Protein 4TQG (pdb70)

Structure (mmCIF, N/CA/C/O backbone):
data_4TQG
#
_entry.id   4TQG
#
_cell.length_a   153.509
_cell.length_b   153.509
_cell.length_c   60.680
_cell.angle_alpha   90.000
_cell.angle_beta   90.000
_cell.angle_gamma   120.000
#
_symmetry.space_group_name_H-M   'P 63 2 2'
#
loop_
_entity.id
_entity.type
_entity.pdbx_description
1 polymer 'Putative dTDP-d-glucose 4 6-dehydratase'
2 non-polymer 'NADPH DIHYDRO-NICOTINAMIDE-ADENINE-DINUCLEOTIDE PHOSPHATE'
3 water water
#
loop_
_atom_site.group_PDB
_atom_site.id
_atom_site.type_symbol
_atom_site.label_atom_id
_atom_site.label_alt_id
_atom_site.label_comp_id
_atom_site.label_asym_id
_atom_site.label_entity_id
_atom_site.label_seq_id
_atom_site.pdbx_PDB_ins_code
_atom_site.Cartn_x
_atom_site.Cartn_y
_atom_site.Cartn_z
_atom_site.occupancy
_atom_site.B_iso_or_equiv
_atom_site.auth_seq_id
_atom_site.auth_comp_id
_atom_site.auth_asym_id
_atom_site.auth_atom_id
_atom_site.pdbx_PDB_model_num
ATOM 1 N N . SER A 1 1 ? 64.359 13.096 -11.969 1.00 26.85 1 SER A N 1
ATOM 2 C CA . SER A 1 1 ? 64.040 12.685 -13.336 1.00 30.94 1 SER A CA 1
ATOM 3 C C . SER A 1 1 ? 63.590 13.895 -14.159 1.00 35.28 1 SER A C 1
ATOM 4 O O . SER A 1 1 ? 63.631 13.869 -15.388 1.00 36.40 1 SER A O 1
ATOM 7 N N . GLN A 1 2 ? 63.179 14.962 -13.477 1.00 32.81 2 GLN A N 1
ATOM 8 C CA . GLN A 1 2 ? 62.968 16.246 -14.149 1.00 33.40 2 GLN A CA 1
ATOM 9 C C . GLN A 1 2 ? 63.941 17.286 -13.601 1.00 27.16 2 GLN A C 1
ATOM 10 O O . GLN A 1 2 ? 63.922 18.453 -13.996 1.00 29.35 2 GLN A O 1
ATOM 16 N N . ILE A 1 3 ? 64.788 16.841 -12.682 1.00 27.03 3 ILE A N 1
ATOM 17 C CA . ILE A 1 3 ? 65.918 17.637 -12.228 1.00 23.99 3 ILE A CA 1
ATOM 18 C C . ILE A 1 3 ? 67.197 16.992 -12.753 1.00 17.97 3 ILE A C 1
ATOM 19 O O . ILE A 1 3 ? 67.660 15.980 -12.210 1.00 15.87 3 ILE A O 1
ATOM 24 N N . ASN A 1 4 ? 67.753 17.571 -13.816 1.00 18.98 4 ASN A N 1
ATOM 25 C CA . ASN A 1 4 ? 68.956 17.038 -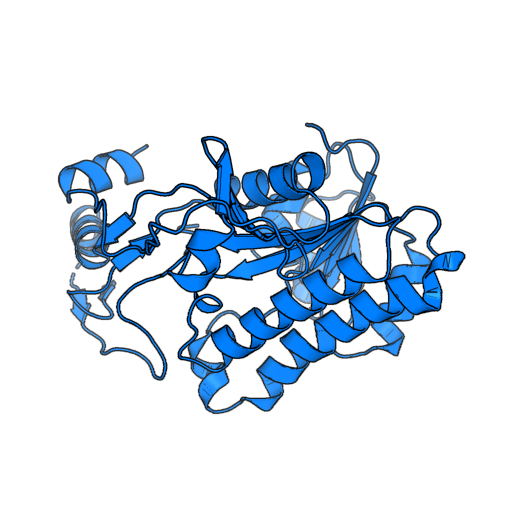14.448 1.00 19.98 4 ASN A CA 1
ATOM 26 C C . ASN A 1 4 ? 69.908 18.153 -14.822 1.00 18.84 4 ASN A C 1
ATOM 27 O O . ASN A 1 4 ? 69.467 19.231 -15.219 1.00 16.93 4 ASN A O 1
ATOM 32 N N . ASP A 1 5 ? 71.210 17.886 -14.706 1.00 20.30 5 ASP A N 1
ATOM 33 C CA . ASP A 1 5 ? 72.242 18.837 -15.121 1.00 18.43 5 ASP A CA 1
ATOM 34 C C . ASP A 1 5 ? 72.123 20.158 -14.357 1.00 19.79 5 ASP A C 1
ATOM 35 O O . ASP A 1 5 ? 72.341 21.237 -14.917 1.00 19.57 5 ASP A O 1
ATOM 40 N N . LYS A 1 6 ? 71.776 20.057 -13.073 1.00 17.98 6 LYS A N 1
ATOM 41 C CA . LYS A 1 6 ? 71.615 21.225 -12.212 1.00 16.36 6 LYS A CA 1
ATOM 42 C C . LYS A 1 6 ? 72.672 21.227 -11.128 1.00 16.19 6 LYS A C 1
ATOM 43 O O . LYS A 1 6 ? 73.208 20.173 -10.772 1.00 17.58 6 LYS A O 1
ATOM 49 N N . THR A 1 7 ? 72.984 22.416 -10.613 1.00 13.99 7 THR A N 1
ATOM 50 C CA . THR A 1 7 ? 73.726 22.525 -9.358 1.00 16.30 7 THR A CA 1
ATOM 51 C C . THR A 1 7 ? 72.733 22.812 -8.224 1.00 12.11 7 THR A C 1
ATOM 52 O O . THR A 1 7 ? 72.068 23.852 -8.201 1.00 10.49 7 THR A O 1
ATOM 56 N N . ILE A 1 8 ? 72.638 21.877 -7.294 1.00 12.43 8 ILE A N 1
ATOM 57 C CA . ILE A 1 8 ? 71.660 21.941 -6.225 1.00 12.06 8 ILE A CA 1
ATOM 58 C C . ILE A 1 8 ? 72.396 22.230 -4.924 1.00 11.56 8 ILE A C 1
ATOM 59 O O . ILE A 1 8 ? 73.293 21.481 -4.557 1.00 11.85 8 ILE A O 1
ATOM 64 N N . MET A 1 9 ? 72.024 23.307 -4.232 1.00 9.05 9 MET A N 1
ATOM 65 C CA . MET A 1 9 ? 72.662 23.638 -2.947 1.00 12.60 9 MET A CA 1
ATOM 66 C C . MET A 1 9 ? 71.700 23.389 -1.792 1.00 9.15 9 MET A C 1
ATOM 67 O O . MET A 1 9 ? 70.601 23.949 -1.770 1.00 9.52 9 MET A O 1
ATOM 72 N N . ILE A 1 10 ? 72.120 22.570 -0.830 1.00 8.54 10 ILE A N 1
ATOM 73 C CA . ILE A 1 10 ? 71.258 22.188 0.285 1.00 9.17 10 ILE A CA 1
ATOM 74 C C . ILE A 1 10 ? 71.808 22.664 1.618 1.00 10.26 10 ILE A C 1
ATOM 75 O O . ILE A 1 10 ? 72.903 22.249 2.019 1.00 9.38 10 ILE A O 1
ATOM 80 N N . PHE A 1 11 ? 71.059 23.532 2.303 1.00 8.95 11 PHE A N 1
ATOM 81 C CA . PHE A 1 11 ? 71.429 23.947 3.659 1.00 8.90 11 PHE A CA 1
ATOM 82 C C . PHE A 1 11 ? 70.909 22.924 4.650 1.00 10.32 11 PHE A C 1
ATOM 83 O O . PHE A 1 11 ? 69.703 22.706 4.743 1.00 11.01 11 PHE A O 1
ATOM 91 N N . GLY A 1 12 ? 71.821 22.299 5.386 1.00 11.51 12 GLY A N 1
ATOM 92 C CA . GLY A 1 12 ? 71.452 21.204 6.271 1.00 12.73 12 GLY A CA 1
ATOM 93 C C . GLY A 1 12 ? 71.264 19.899 5.516 1.00 16.41 12 GLY A C 1
ATOM 94 O O . GLY A 1 12 ? 70.268 19.204 5.719 1.00 16.19 12 GLY A O 1
ATOM 95 N N . GLY A 1 13 ? 72.209 19.561 4.636 1.00 13.31 13 GLY A N 1
ATOM 96 C CA . GLY A 1 13 ? 72.060 18.373 3.812 1.00 12.60 13 GLY A CA 1
ATOM 97 C C . GLY A 1 13 ? 72.925 17.200 4.253 1.00 18.31 13 GLY A C 1
ATOM 98 O O . GLY A 1 13 ? 73.236 16.311 3.457 1.00 16.55 13 GLY A O 1
ATOM 99 N N . SER A 1 14 ? 73.301 17.176 5.526 1.00 16.12 14 SER A N 1
ATOM 100 C CA . SER A 1 14 ? 74.134 16.096 6.031 1.00 16.90 14 SER A CA 1
ATOM 101 C C . SER A 1 14 ? 73.330 15.116 6.878 1.00 17.05 14 SER A C 1
ATOM 102 O O . SER A 1 14 ? 73.879 14.162 7.426 1.00 16.23 14 SER A O 1
ATOM 105 N N . GLY A 1 15 ? 72.028 15.355 6.995 1.00 19.22 15 GLY A N 1
ATOM 106 C CA . GLY A 1 15 ? 71.171 14.450 7.743 1.00 20.46 15 GLY A CA 1
ATOM 107 C C . GLY A 1 15 ? 70.486 13.431 6.845 1.00 21.15 15 GLY A C 1
ATOM 108 O O . GLY A 1 15 ? 70.957 13.148 5.735 1.00 17.22 15 GLY A O 1
ATOM 109 N N . SER A 1 16 ? 69.368 12.891 7.328 1.00 21.65 16 SER A N 1
ATOM 110 C CA . SER A 1 16 ? 68.609 11.858 6.617 1.00 23.71 16 SER A CA 1
ATOM 111 C C . SER A 1 16 ? 68.082 12.345 5.290 1.00 19.57 16 SER A C 1
ATOM 112 O O . SER A 1 16 ? 68.242 11.687 4.264 1.00 19.89 16 SER A O 1
ATOM 115 N N . LEU A 1 17 ? 67.429 13.501 5.317 1.00 19.75 17 LEU A N 1
ATOM 116 C CA . LEU A 1 17 ? 66.835 14.046 4.113 1.00 16.43 17 LEU A CA 1
ATOM 117 C C . LEU A 1 17 ? 67.935 14.397 3.131 1.00 19.32 17 LEU A C 1
ATOM 118 O O . LEU A 1 17 ? 67.855 14.035 1.955 1.00 18.63 17 LEU A O 1
ATOM 123 N N . GLY A 1 18 ? 68.972 15.074 3.624 1.00 18.17 18 GLY A N 1
ATOM 124 C CA . GLY A 1 18 ? 70.100 15.458 2.795 1.00 15.57 18 GLY A CA 1
ATOM 125 C C . GLY A 1 18 ? 70.743 14.273 2.096 1.00 18.91 18 GLY A C 1
ATOM 126 O O . GLY A 1 18 ? 71.002 14.323 0.896 1.00 19.49 18 GLY A O 1
ATOM 127 N N . ASN A 1 19 ? 71.001 13.203 2.837 1.00 19.31 19 ASN A N 1
ATOM 128 C CA . ASN A 1 19 ? 71.634 12.032 2.244 1.00 22.17 19 ASN A CA 1
ATOM 129 C C . ASN A 1 19 ? 70.763 11.327 1.207 1.00 20.14 19 ASN A C 1
ATOM 130 O O . ASN A 1 19 ? 71.270 10.850 0.189 1.00 18.95 19 ASN A O 1
ATOM 135 N N . ARG A 1 20 ? 69.453 11.284 1.444 1.00 23.15 20 ARG A N 1
ATOM 136 C CA . ARG A 1 20 ? 68.537 10.721 0.452 1.00 21.29 20 ARG A CA 1
ATOM 137 C C . ARG A 1 20 ? 68.480 11.567 -0.819 1.00 21.10 20 ARG A C 1
ATOM 138 O O . ARG A 1 20 ? 68.412 11.030 -1.936 1.00 21.22 20 ARG A O 1
ATOM 146 N N . LEU A 1 21 ? 68.503 12.889 -0.657 1.00 19.17 21 LEU A N 1
ATOM 147 C CA . LEU A 1 21 ? 68.509 13.788 -1.812 1.00 17.88 21 LEU A CA 1
ATOM 148 C C . LEU A 1 21 ? 69.778 13.563 -2.618 1.00 16.09 21 LEU A C 1
ATOM 149 O O . LEU A 1 21 ? 69.758 13.588 -3.839 1.00 17.36 21 LEU A O 1
ATOM 154 N N . ILE A 1 22 ? 70.881 13.315 -1.922 1.00 17.05 22 ILE A N 1
ATOM 155 C CA . ILE A 1 22 ? 72.151 13.095 -2.591 1.00 18.85 22 ILE A CA 1
ATOM 156 C C . ILE A 1 22 ? 72.121 11.788 -3.364 1.00 20.20 22 ILE A C 1
ATOM 157 O O . ILE A 1 22 ? 72.493 11.762 -4.535 1.00 17.60 22 ILE A O 1
ATOM 162 N N . GLU A 1 23 ? 71.663 10.715 -2.718 1.00 19.03 23 GLU A N 1
ATOM 163 C CA . GLU A 1 23 ? 71.532 9.427 -3.397 1.00 22.51 23 GLU A CA 1
ATOM 164 C C . GLU A 1 23 ? 70.658 9.520 -4.644 1.00 20.51 23 GLU A C 1
ATOM 165 O O . GLU A 1 23 ? 70.927 8.863 -5.640 1.00 25.53 23 GLU A O 1
ATOM 171 N N . THR A 1 24 ? 69.622 10.351 -4.584 1.00 21.29 24 THR A N 1
ATOM 172 C CA . THR A 1 24 ? 68.637 10.462 -5.655 1.00 15.46 24 THR A CA 1
ATOM 173 C C . THR A 1 24 ? 69.130 11.276 -6.847 1.00 18.96 24 THR A C 1
ATOM 174 O O . THR A 1 24 ? 68.779 10.981 -7.991 1.00 17.84 24 THR A O 1
ATOM 178 N N . TYR A 1 25 ? 69.944 12.297 -6.594 1.00 19.65 25 TYR A N 1
ATOM 179 C CA . TYR A 1 25 ? 70.261 13.269 -7.645 1.00 18.13 25 TYR A CA 1
ATOM 180 C C . TYR A 1 25 ? 71.729 13.367 -8.086 1.00 17.08 25 TYR A C 1
ATOM 181 O O . TYR A 1 25 ? 72.025 14.011 -9.093 1.00 21.12 25 TYR A O 1
ATOM 190 N N . ILE A 1 26 ? 72.628 12.726 -7.345 1.00 17.48 26 ILE A N 1
ATOM 191 C CA . ILE A 1 26 ? 74.068 12.832 -7.568 1.00 18.57 26 ILE A CA 1
ATOM 192 C C . ILE A 1 26 ? 74.527 12.280 -8.919 1.00 25.21 26 ILE A C 1
ATOM 193 O O . ILE A 1 26 ? 75.534 12.735 -9.465 1.00 22.94 26 ILE A O 1
ATOM 198 N N . ASN A 1 27 ? 73.803 11.308 -9.464 1.00 24.46 27 ASN A N 1
ATOM 199 C CA . ASN A 1 27 ? 74.210 10.720 -10.743 1.00 27.70 27 ASN A CA 1
ATOM 200 C C . ASN A 1 27 ? 74.128 11.728 -11.878 1.00 26.48 27 ASN A C 1
ATOM 201 O O . ASN A 1 27 ? 74.877 11.639 -12.846 1.00 35.02 27 ASN A O 1
ATOM 206 N N . ASN A 1 28 ? 73.244 12.711 -11.736 1.00 26.71 28 ASN A N 1
ATOM 207 C CA . ASN A 1 28 ? 72.935 13.636 -12.828 1.00 24.04 28 ASN A CA 1
ATOM 208 C C . ASN A 1 28 ? 73.079 15.130 -12.485 1.00 18.97 28 ASN A C 1
ATOM 209 O O . ASN A 1 28 ? 72.784 16.007 -13.315 1.00 18.03 28 ASN A O 1
ATOM 214 N N . ASN A 1 29 ? 73.514 15.415 -11.263 1.00 18.21 29 ASN A N 1
ATOM 215 C CA . ASN A 1 29 ? 73.577 16.790 -10.774 1.00 20.29 29 ASN A CA 1
ATOM 216 C C . ASN A 1 29 ? 74.776 17.047 -9.877 1.00 16.77 29 ASN A C 1
ATOM 217 O O . ASN A 1 29 ? 75.339 16.112 -9.296 1.00 16.88 29 ASN A O 1
ATOM 222 N N . ILE A 1 30 ? 75.155 18.319 -9.766 1.00 16.35 30 ILE A N 1
ATOM 223 C CA . ILE A 1 30 ? 76.140 18.737 -8.775 1.00 19.29 30 ILE A CA 1
ATOM 224 C C . ILE A 1 30 ? 75.423 19.011 -7.452 1.00 14.89 30 ILE A C 1
ATOM 225 O O . ILE A 1 30 ? 74.432 19.736 -7.415 1.00 12.83 30 ILE A O 1
ATOM 230 N N . ILE A 1 31 ? 75.915 18.440 -6.363 1.00 16.82 31 ILE A N 1
ATOM 231 C CA . ILE A 1 31 ? 75.287 18.700 -5.070 1.00 14.83 31 ILE A CA 1
ATOM 232 C C . ILE A 1 31 ? 76.246 19.393 -4.102 1.00 13.34 31 ILE A C 1
ATOM 233 O O . ILE A 1 31 ? 77.355 18.918 -3.871 1.00 11.27 31 ILE A O 1
ATOM 238 N N . VAL A 1 32 ? 75.816 20.532 -3.557 1.00 10.13 32 VAL A N 1
ATOM 239 C CA . VAL A 1 32 ? 76.597 21.215 -2.533 1.00 12.38 32 VAL A CA 1
ATOM 240 C C . VAL A 1 32 ? 75.853 21.213 -1.197 1.00 11.74 32 VAL A C 1
ATOM 241 O O . VAL A 1 32 ? 74.734 21.732 -1.093 1.00 11.91 32 VAL A O 1
ATOM 245 N N . ASN A 1 33 ? 76.476 20.624 -0.183 1.00 9.06 33 ASN A N 1
ATOM 246 C CA . ASN A 1 33 ? 75.916 20.625 1.156 1.00 9.92 33 ASN A CA 1
ATOM 247 C C . ASN A 1 33 ? 76.562 21.717 2.013 1.00 9.34 33 ASN A C 1
ATOM 248 O O . ASN A 1 33 ? 77.779 21.885 1.994 1.00 10.36 33 ASN A O 1
ATOM 253 N N . TYR A 1 34 ? 75.741 22.456 2.751 1.00 9.43 34 TYR A N 1
ATOM 254 C CA . TYR A 1 34 ? 76.215 23.473 3.676 1.00 8.54 34 TYR A CA 1
ATOM 255 C C . TYR A 1 34 ? 75.696 23.104 5.067 1.00 8.07 34 TYR A C 1
ATOM 256 O O . TYR A 1 34 ? 74.489 23.098 5.304 1.00 8.74 34 TYR A O 1
ATOM 265 N N . SER A 1 35 ? 76.606 22.786 5.984 1.00 9.61 35 SER A N 1
ATOM 266 C CA . SER A 1 35 ? 76.218 22.425 7.349 1.00 12.82 35 SER A CA 1
ATOM 267 C C . SER A 1 35 ? 77.422 22.513 8.284 1.00 11.53 35 SER A C 1
ATOM 268 O O . SER A 1 35 ? 78.546 22.720 7.823 1.00 10.67 35 SER A O 1
ATOM 271 N N . ARG A 1 36 ? 77.191 22.365 9.587 1.00 9.66 36 ARG A N 1
ATOM 272 C CA . ARG A 1 36 ? 78.210 22.682 10.588 1.00 13.82 36 ARG A CA 1
ATOM 273 C C . ARG A 1 36 ? 79.187 21.552 10.919 1.00 14.86 36 ARG A C 1
ATOM 274 O O . ARG A 1 36 ? 80.346 21.799 11.243 1.00 13.58 36 ARG A O 1
ATOM 282 N N . ASP A 1 37 ? 78.722 20.313 10.873 1.00 16.23 37 ASP A N 1
ATOM 283 C CA . ASP A 1 37 ? 79.537 19.232 11.416 1.00 21.87 37 ASP A CA 1
ATOM 284 C C . ASP A 1 37 ? 80.337 18.550 10.325 1.00 15.96 37 ASP A C 1
ATOM 285 O O . ASP A 1 37 ? 79.778 17.829 9.495 1.00 17.96 37 ASP A O 1
ATOM 290 N N . GLU A 1 38 ? 81.646 18.782 10.330 1.00 16.29 38 GLU A N 1
ATOM 291 C CA . GLU A 1 38 ? 82.521 18.240 9.296 1.00 19.25 38 GLU A CA 1
ATOM 292 C C . GLU A 1 38 ? 82.810 16.737 9.437 1.00 20.04 38 GLU A C 1
ATOM 293 O O . GLU A 1 38 ? 83.346 16.123 8.508 1.00 21.75 38 GLU A O 1
ATOM 299 N N . SER A 1 39 ? 82.469 16.146 10.582 1.00 18.34 39 SER A N 1
ATOM 300 C CA . SER A 1 39 ? 82.576 14.688 10.740 1.00 22.68 39 SER A CA 1
ATOM 301 C C . SER A 1 39 ? 81.628 14.000 9.772 1.00 22.42 39 SER A C 1
ATOM 302 O O . SER A 1 39 ? 81.998 13.025 9.114 1.00 21.30 39 SER A O 1
ATOM 305 N N . LYS A 1 40 ? 80.403 14.514 9.685 1.00 19.44 40 LYS A N 1
ATOM 306 C CA . LYS A 1 40 ? 79.437 13.990 8.731 1.00 21.39 40 LYS A CA 1
ATOM 307 C C . LYS A 1 40 ? 79.854 14.279 7.290 1.00 21.26 40 LYS A C 1
ATOM 308 O O . LYS A 1 40 ? 79.603 13.466 6.404 1.00 24.69 40 LYS A O 1
ATOM 314 N N . HIS A 1 41 ? 80.495 15.422 7.046 1.00 19.00 41 HIS A N 1
ATOM 315 C CA . HIS A 1 41 ? 81.014 15.710 5.703 1.00 20.80 41 HIS A CA 1
ATOM 316 C C . HIS A 1 41 ? 82.005 14.628 5.288 1.00 19.78 41 HIS A C 1
ATOM 317 O O . HIS A 1 41 ? 81.945 14.113 4.182 1.00 21.99 41 HIS A O 1
ATOM 324 N N . TRP A 1 42 ? 82.921 14.302 6.195 1.00 24.39 42 TRP A N 1
ATOM 325 C CA . TRP A 1 42 ? 83.956 13.302 5.958 1.00 26.05 42 TRP A CA 1
ATOM 326 C C . TRP A 1 42 ? 83.344 11.943 5.594 1.00 26.60 42 TRP A C 1
ATOM 327 O O . TRP A 1 42 ? 83.637 11.376 4.537 1.00 24.61 42 TRP A O 1
ATOM 338 N N . SER A 1 43 ? 82.475 11.440 6.463 1.00 22.63 43 SER A N 1
ATOM 339 C CA . SER A 1 43 ? 81.796 10.170 6.221 1.00 26.92 43 SER A CA 1
ATOM 340 C C . SER A 1 43 ? 80.989 10.169 4.916 1.00 25.41 43 SER A C 1
ATOM 341 O O . SER A 1 43 ? 81.046 9.200 4.156 1.00 25.49 43 SER A O 1
ATOM 344 N N . MET A 1 44 ? 80.258 11.248 4.636 1.00 25.09 44 MET A N 1
ATOM 345 C CA . MET A 1 44 ? 79.508 11.334 3.375 1.00 23.46 44 MET A CA 1
ATOM 346 C C . MET A 1 44 ? 80.407 11.233 2.142 1.00 25.47 44 MET A C 1
ATOM 347 O O . MET A 1 44 ? 80.061 10.554 1.176 1.00 24.48 44 MET A O 1
ATOM 352 N N . GLU A 1 45 ? 81.545 11.926 2.168 1.00 26.70 45 GLU A N 1
ATOM 353 C CA . GLU A 1 45 ? 82.489 11.878 1.062 1.00 23.92 45 GLU A CA 1
ATOM 354 C C . GLU A 1 45 ? 83.000 10.452 0.861 1.00 27.50 45 GLU A C 1
ATOM 355 O O . GLU A 1 45 ? 83.113 9.982 -0.267 1.00 31.82 45 GLU A O 1
ATOM 361 N N . LEU A 1 46 ? 83.271 9.760 1.958 1.00 26.60 46 LEU A N 1
ATOM 362 C CA . LEU A 1 46 ? 83.676 8.358 1.894 1.00 32.78 46 LEU A CA 1
ATOM 363 C C . LEU A 1 46 ? 82.602 7.447 1.299 1.00 33.08 46 LEU A C 1
ATOM 364 O O . LEU A 1 46 ? 82.920 6.485 0.601 1.00 32.79 46 LEU A O 1
ATOM 369 N N . LYS A 1 47 ? 81.336 7.749 1.572 1.00 31.37 47 LYS A N 1
ATOM 370 C CA . LYS A 1 47 ? 80.233 6.950 1.043 1.00 30.75 47 LYS A CA 1
ATOM 371 C C . LYS A 1 47 ? 80.031 7.146 -0.459 1.00 32.34 47 LYS A C 1
ATOM 372 O O . LYS A 1 47 ? 80.092 6.186 -1.226 1.00 34.24 47 LYS A O 1
ATOM 378 N N . TYR A 1 48 ? 79.805 8.385 -0.882 1.00 32.31 48 TYR A N 1
ATOM 379 C CA . TYR A 1 48 ? 79.481 8.654 -2.281 1.00 29.91 48 TYR A CA 1
ATOM 380 C C . TYR A 1 48 ? 80.703 8.647 -3.199 1.00 34.25 48 TYR A C 1
ATOM 381 O O . TYR A 1 48 ? 80.579 8.336 -4.387 1.00 33.38 48 TYR A O 1
ATOM 390 N N . LYS A 1 49 ? 81.868 8.980 -2.643 1.00 30.11 49 LYS A N 1
ATOM 391 C CA . LYS A 1 49 ? 83.125 8.987 -3.390 1.00 34.27 49 LYS A CA 1
ATOM 392 C C . LYS A 1 49 ? 83.008 9.666 -4.748 1.00 34.77 49 LYS A C 1
ATOM 393 O O . LYS A 1 49 ? 83.429 9.114 -5.762 1.00 35.84 49 LYS A O 1
ATOM 399 N N . SER A 1 50 ? 82.438 10.863 -4.763 1.00 31.67 50 SER A N 1
ATOM 400 C CA . SER A 1 50 ? 82.170 11.559 -6.014 1.00 25.80 50 SER A CA 1
ATOM 401 C C . SER A 1 50 ? 82.604 13.017 -5.898 1.00 30.66 50 SER A C 1
ATOM 402 O O . SER A 1 50 ? 82.376 13.660 -4.867 1.00 27.47 50 SER A O 1
ATOM 405 N N . ASP A 1 51 ? 83.228 13.534 -6.951 1.00 26.77 51 ASP A N 1
ATOM 406 C CA . ASP A 1 51 ? 83.601 14.941 -7.007 1.00 28.17 51 ASP A CA 1
ATOM 407 C C . ASP A 1 51 ? 82.372 15.816 -7.211 1.00 25.72 51 ASP A C 1
ATOM 408 O O . ASP A 1 51 ? 82.442 17.043 -7.100 1.00 25.93 51 ASP A O 1
ATOM 413 N N . LYS A 1 52 ? 81.245 15.179 -7.505 1.00 23.40 52 LYS A N 1
ATOM 414 C CA . LYS A 1 52 ? 79.988 15.892 -7.706 1.00 22.43 52 LYS A CA 1
ATOM 415 C C . LYS A 1 52 ? 79.328 16.278 -6.375 1.00 19.56 52 LYS A C 1
ATOM 416 O O . LYS A 1 52 ? 78.337 17.012 -6.355 1.00 16.36 52 LYS A O 1
ATOM 422 N N . LEU A 1 53 ? 79.885 15.791 -5.267 1.00 18.11 53 LEU A N 1
ATOM 423 C CA . LEU A 1 53 ? 79.425 16.202 -3.941 1.00 19.54 53 LEU A CA 1
ATOM 424 C C . LEU A 1 53 ? 80.454 17.102 -3.266 1.00 17.75 53 LEU A C 1
ATOM 425 O O . LEU A 1 53 ? 81.604 16.698 -3.074 1.00 17.41 53 LEU A O 1
ATOM 430 N N . LYS A 1 54 ? 80.041 18.318 -2.914 1.00 14.38 54 LYS A N 1
ATOM 431 C CA . LYS A 1 54 ? 80.922 19.262 -2.232 1.00 15.20 54 LYS A CA 1
ATOM 432 C C . LYS A 1 54 ? 80.319 19.662 -0.887 1.00 16.29 54 LYS A C 1
ATOM 433 O O . LYS A 1 54 ? 79.117 19.929 -0.790 1.00 17.03 54 LYS A O 1
ATOM 439 N N . ASN A 1 55 ? 81.141 19.694 0.157 1.00 15.64 55 ASN A N 1
ATOM 440 C CA . ASN A 1 55 ? 80.649 20.140 1.446 1.00 14.54 55 ASN A CA 1
ATOM 441 C C . ASN A 1 55 ? 81.268 21.484 1.800 1.00 16.39 55 ASN A C 1
ATOM 442 O O . ASN A 1 55 ? 82.460 21.720 1.553 1.00 12.71 55 ASN A O 1
ATOM 447 N N . ILE A 1 56 ? 80.445 22.377 2.338 1.00 10.23 56 ILE A N 1
ATOM 448 C CA . ILE A 1 56 ? 80.952 23.608 2.917 1.00 13.08 56 ILE A CA 1
ATOM 449 C C . ILE A 1 56 ? 80.664 23.598 4.420 1.00 12.61 56 ILE A C 1
ATOM 450 O O . ILE A 1 56 ? 79.541 23.294 4.832 1.00 9.64 56 ILE A O 1
ATOM 455 N N . ILE A 1 57 ? 81.672 23.893 5.238 1.00 10.28 57 ILE A N 1
ATOM 456 C CA . ILE A 1 57 ? 81.438 24.025 6.668 1.00 11.09 57 ILE A CA 1
ATOM 457 C C . ILE A 1 57 ? 80.902 25.424 6.934 1.00 11.51 57 ILE A C 1
ATOM 458 O O . ILE A 1 57 ? 81.500 26.423 6.523 1.00 10.71 57 ILE A O 1
ATOM 463 N N . GLY A 1 58 ? 79.765 25.500 7.610 1.00 8.21 58 GLY A N 1
ATOM 464 C CA . GLY A 1 58 ? 79.195 26.789 7.941 1.00 9.86 58 GLY A CA 1
ATOM 465 C C . GLY A 1 58 ? 77.903 26.668 8.721 1.00 11.07 58 GLY A C 1
ATOM 466 O O . GLY A 1 58 ? 77.215 25.636 8.674 1.00 8.38 58 GLY A O 1
ATOM 467 N N . ASP A 1 59 ? 77.570 27.734 9.436 1.00 8.40 59 ASP A N 1
ATOM 468 C CA . ASP A 1 59 ? 76.325 27.785 10.173 1.00 8.93 59 ASP A CA 1
ATOM 469 C C . ASP A 1 59 ? 75.353 28.649 9.378 1.00 7.81 59 ASP A C 1
ATOM 470 O O . ASP A 1 59 ? 75.721 29.718 8.879 1.00 5.82 59 ASP A O 1
ATOM 475 N N . ILE A 1 60 ? 74.115 28.200 9.253 1.00 6.83 60 ILE A N 1
ATOM 476 C CA . ILE A 1 60 ? 73.117 28.993 8.548 1.00 7.21 60 ILE A CA 1
ATOM 477 C C . ILE A 1 60 ? 72.829 30.323 9.265 1.00 8.20 60 ILE A C 1
ATOM 478 O O . ILE A 1 60 ? 72.348 31.280 8.637 1.00 4.99 60 ILE A O 1
ATOM 483 N N . ARG A 1 61 ? 73.136 30.396 10.571 1.00 6.43 61 ARG A N 1
ATOM 484 C CA . ARG A 1 61 ? 73.005 31.659 11.312 1.00 5.66 61 ARG A CA 1
ATOM 485 C C . ARG A 1 61 ? 73.959 32.759 10.822 1.00 5.29 61 ARG A C 1
ATOM 486 O O . ARG A 1 61 ? 73.718 33.937 11.044 1.00 5.93 61 ARG A O 1
ATOM 494 N N . ASP A 1 62 ? 75.030 32.362 10.144 1.00 5.61 62 ASP A N 1
ATOM 495 C CA . ASP A 1 62 ? 76.162 33.248 9.859 1.00 7.69 62 ASP A CA 1
ATOM 496 C C . ASP A 1 62 ? 75.941 33.886 8.480 1.00 8.22 62 ASP A C 1
ATOM 497 O O . ASP A 1 62 ? 76.284 33.285 7.451 1.00 6.60 62 ASP A O 1
ATOM 502 N N . PHE A 1 63 ? 75.363 35.084 8.458 1.00 5.31 63 PHE A N 1
ATOM 503 C CA . PHE A 1 63 ? 75.044 35.742 7.194 1.00 6.66 63 PHE A CA 1
ATOM 504 C C . PHE A 1 63 ? 76.217 35.859 6.236 1.00 8.85 63 PHE A C 1
ATOM 505 O O . PHE A 1 63 ? 76.082 35.555 5.045 1.00 8.51 63 PHE A O 1
ATOM 513 N N . GLU A 1 64 ? 77.358 36.304 6.750 1.00 7.71 64 GLU A N 1
ATOM 514 C CA . GLU A 1 64 ? 78.566 36.425 5.933 1.00 9.48 64 GLU A CA 1
ATOM 515 C C . GLU A 1 64 ? 78.953 35.110 5.270 1.00 9.38 64 GLU A C 1
ATOM 516 O O . GLU A 1 64 ? 79.179 35.062 4.057 1.00 8.11 64 GLU A O 1
ATOM 522 N N . LYS A 1 65 ? 79.031 34.039 6.054 1.00 6.80 65 LYS A N 1
ATOM 523 C CA . LYS A 1 65 ? 79.409 32.744 5.487 1.00 7.61 65 LYS A CA 1
ATOM 524 C C . LYS A 1 65 ? 78.347 32.219 4.494 1.00 7.26 65 LYS A C 1
ATOM 525 O O . LYS A 1 65 ? 78.694 31.663 3.441 1.00 8.95 65 LYS A O 1
ATOM 531 N N . VAL A 1 66 ? 77.067 32.418 4.804 1.00 6.58 66 VAL A N 1
ATOM 532 C CA . VAL A 1 66 ? 75.982 32.021 3.892 1.00 6.86 66 VAL A CA 1
ATOM 533 C C . VAL A 1 66 ? 76.074 32.757 2.541 1.00 8.61 66 VAL A C 1
ATOM 534 O O . VAL A 1 66 ? 75.932 32.166 1.461 1.00 5.07 66 VAL A O 1
ATOM 538 N N . GLN A 1 67 ? 76.298 34.059 2.613 1.00 7.84 67 GLN A N 1
ATOM 539 C CA . GLN A 1 67 ? 76.345 34.887 1.415 1.00 9.00 67 GLN A CA 1
ATOM 540 C C . GLN A 1 67 ? 77.534 34.549 0.532 1.00 8.23 67 GLN A C 1
ATOM 541 O O . GLN A 1 67 ? 77.402 34.436 -0.691 1.00 8.45 67 GLN A O 1
ATOM 547 N N . GLN A 1 68 ? 78.699 34.397 1.159 1.00 7.91 68 GLN A N 1
ATOM 548 C CA . GLN A 1 68 ? 79.920 34.041 0.456 1.00 7.01 68 GLN A CA 1
ATOM 549 C C . GLN A 1 68 ? 79.785 32.689 -0.234 1.00 8.08 68 GLN A C 1
ATOM 550 O O . GLN A 1 68 ? 80.261 32.512 -1.362 1.00 7.88 68 GLN A O 1
ATOM 556 N N . SER A 1 69 ? 79.145 31.735 0.446 1.00 5.75 69 SER A N 1
ATOM 557 C CA . SER A 1 69 ? 78.997 30.381 -0.075 1.00 6.24 69 SER A CA 1
ATOM 558 C C . SER A 1 69 ? 78.025 30.337 -1.255 1.00 8.37 69 SER A C 1
ATOM 559 O O . SER A 1 69 ? 78.318 29.726 -2.284 1.00 8.64 69 SER A O 1
ATOM 562 N N . ILE A 1 70 ? 76.869 30.977 -1.115 1.00 5.89 70 ILE A N 1
ATOM 563 C CA . ILE A 1 70 ? 75.917 31.011 -2.213 1.00 7.63 70 ILE A CA 1
ATOM 564 C C . ILE A 1 70 ? 76.534 31.677 -3.449 1.00 11.55 70 ILE A C 1
ATOM 565 O O . ILE A 1 70 ? 76.391 31.158 -4.555 1.00 9.27 70 ILE A O 1
ATOM 570 N N . MET A 1 71 ? 77.215 32.815 -3.266 1.00 9.39 71 MET A N 1
ATOM 571 C CA . MET A 1 71 ? 77.851 33.502 -4.395 1.00 10.73 71 MET A CA 1
ATOM 572 C C . MET A 1 71 ? 78.980 32.691 -5.032 1.00 10.71 71 MET A C 1
ATOM 573 O O . MET A 1 71 ? 79.187 32.788 -6.233 1.00 11.94 71 MET A O 1
ATOM 578 N N . ARG A 1 72 ? 79.698 31.886 -4.247 1.00 12.28 72 ARG A N 1
ATOM 579 C CA . ARG A 1 72 ? 80.724 31.009 -4.820 1.00 10.01 72 ARG A CA 1
ATOM 580 C C . ARG A 1 72 ? 80.102 29.924 -5.691 1.00 14.07 72 ARG A C 1
ATOM 581 O O . ARG A 1 72 ? 80.593 29.632 -6.778 1.00 11.79 72 ARG A O 1
ATOM 589 N N . ILE A 1 73 ? 79.009 29.333 -5.212 1.00 13.03 73 ILE A N 1
ATOM 590 C CA . ILE A 1 73 ? 78.393 28.197 -5.893 1.00 9.79 73 ILE A CA 1
ATOM 591 C C . ILE A 1 73 ? 77.531 28.619 -7.085 1.00 11.94 73 ILE A C 1
ATOM 592 O O . ILE A 1 73 ? 77.533 27.949 -8.116 1.00 16.77 73 ILE A O 1
ATOM 597 N N . ASN A 1 74 ? 76.788 29.716 -6.942 1.00 11.23 74 ASN A N 1
ATOM 598 C CA . ASN A 1 74 ? 75.847 30.159 -7.975 1.00 10.13 74 ASN A CA 1
ATOM 599 C C . ASN A 1 74 ? 74.945 29.010 -8.428 1.00 12.87 74 ASN A C 1
ATOM 600 O O . ASN A 1 74 ? 74.959 28.638 -9.592 1.00 12.79 74 ASN A O 1
ATOM 605 N N . PRO A 1 75 ? 74.157 28.440 -7.500 1.00 11.14 75 PRO A N 1
ATOM 606 C CA . PRO A 1 75 ? 73.368 27.242 -7.794 1.00 9.03 75 PRO A CA 1
ATOM 607 C C . PRO A 1 75 ? 72.127 27.533 -8.630 1.00 10.99 75 PRO A C 1
ATOM 608 O O . PRO A 1 75 ? 71.677 28.689 -8.676 1.00 9.26 75 PRO A O 1
ATOM 612 N N . ASP A 1 76 ? 71.581 26.497 -9.273 1.00 10.87 76 ASP A N 1
ATOM 613 C CA . ASP A 1 76 ? 70.312 26.616 -9.982 1.00 12.32 76 ASP A CA 1
ATOM 614 C C . ASP A 1 76 ? 69.180 26.479 -8.980 1.00 10.15 76 ASP A C 1
ATOM 615 O O . ASP A 1 76 ? 68.131 27.097 -9.128 1.00 12.42 76 ASP A O 1
ATOM 620 N N . ILE A 1 77 ? 69.408 25.657 -7.958 1.00 10.97 77 ILE A N 1
ATOM 621 C CA . ILE A 1 77 ? 68.377 25.315 -6.984 1.00 10.62 77 ILE A CA 1
ATOM 622 C C . ILE A 1 77 ? 68.940 25.372 -5.561 1.00 10.36 77 ILE A C 1
ATOM 623 O O . ILE A 1 77 ? 70.038 24.874 -5.298 1.00 8.55 77 ILE A O 1
ATOM 628 N N . ILE A 1 78 ? 68.186 25.993 -4.654 1.00 9.71 78 ILE A N 1
ATOM 629 C CA . ILE A 1 78 ? 68.535 26.016 -3.237 1.00 8.95 78 ILE A CA 1
ATOM 630 C C . ILE A 1 78 ? 67.437 25.324 -2.450 1.00 10.76 78 ILE A C 1
ATOM 631 O O . ILE A 1 78 ? 66.248 25.618 -2.632 1.00 10.32 78 ILE A O 1
ATOM 636 N N . ILE A 1 79 ? 67.831 24.394 -1.585 1.00 9.12 79 ILE A N 1
ATOM 637 C CA . ILE A 1 79 ? 66.879 23.737 -0.703 1.00 9.98 79 ILE A CA 1
ATOM 638 C C . ILE A 1 79 ? 67.263 24.041 0.737 1.00 9.56 79 ILE A C 1
ATOM 639 O O . ILE A 1 79 ? 68.406 23.804 1.130 1.00 11.30 79 ILE A O 1
ATOM 644 N N . ILE A 1 80 ? 66.326 24.556 1.532 1.00 10.30 80 ILE A N 1
ATOM 645 C CA . ILE A 1 80 ? 66.630 24.853 2.933 1.00 8.00 80 ILE A CA 1
ATOM 646 C C . ILE A 1 80 ? 65.984 23.814 3.841 1.00 11.33 80 ILE A C 1
ATOM 647 O O . ILE A 1 80 ? 64.751 23.710 3.887 1.00 8.09 80 ILE A O 1
ATOM 652 N N . ALA A 1 81 ? 66.809 23.073 4.585 1.00 10.28 81 ALA A N 1
ATOM 653 C CA . ALA A 1 81 ? 66.302 22.027 5.466 1.00 15.48 81 ALA A CA 1
ATOM 654 C C . ALA A 1 81 ? 67.018 21.947 6.812 1.00 16.85 81 ALA A C 1
ATOM 655 O O . ALA A 1 81 ? 66.972 20.914 7.468 1.00 26.87 81 ALA A O 1
ATOM 657 N N . ALA A 1 82 ? 67.672 23.029 7.221 1.00 15.95 82 ALA A N 1
ATOM 658 C CA . ALA A 1 82 ? 68.405 23.057 8.491 1.00 19.16 82 ALA A CA 1
ATOM 659 C C . ALA A 1 82 ? 67.499 23.321 9.696 1.00 20.89 82 ALA A C 1
ATOM 660 O O . ALA A 1 82 ? 66.750 24.308 9.718 1.00 18.06 82 ALA A O 1
ATOM 662 N N . ALA A 1 83 ? 67.592 22.441 10.695 1.00 21.32 83 ALA A N 1
ATOM 663 C CA . ALA A 1 83 ? 66.822 22.541 11.936 1.00 21.52 83 ALA A CA 1
ATOM 664 C C . ALA A 1 83 ? 67.302 21.484 12.923 1.00 24.33 83 ALA A C 1
ATOM 665 O O . ALA A 1 83 ? 68.045 20.583 12.551 1.00 26.03 83 ALA A O 1
ATOM 667 N N . LEU A 1 84 ? 66.885 21.573 14.181 1.00 28.82 84 LEU A N 1
ATOM 668 C CA . LEU A 1 84 ? 67.249 20.515 15.123 1.00 27.82 84 LEU A CA 1
ATOM 669 C C . LEU A 1 84 ? 66.306 19.306 15.030 1.00 23.84 84 LEU A C 1
ATOM 670 O O . LEU A 1 84 ? 65.241 19.389 14.409 1.00 25.77 84 LEU A O 1
ATOM 675 N N . LYS A 1 85 ? 66.715 18.194 15.635 1.00 23.96 85 LYS A N 1
ATOM 676 C CA . LYS A 1 85 ? 65.970 16.941 15.580 1.00 27.37 85 LYS A CA 1
ATOM 677 C C . LYS A 1 85 ? 64.929 16.849 16.691 1.00 30.12 85 LYS A C 1
ATOM 678 O O . LYS A 1 85 ? 63.751 16.602 16.420 1.00 31.31 85 LYS A O 1
ATOM 684 N N . HIS A 1 86 ? 65.364 17.030 17.940 1.00 21.91 86 HIS A N 1
ATOM 685 C CA . HIS A 1 86 ? 64.462 16.911 19.086 1.00 25.61 86 HIS A CA 1
ATOM 686 C C . HIS A 1 86 ? 63.705 18.212 19.345 1.00 24.22 86 HIS A C 1
ATOM 687 O O . HIS A 1 86 ? 64.108 19.045 20.157 1.00 21.59 86 HIS A O 1
ATOM 694 N N . ILE A 1 87 ? 62.590 18.343 18.643 1.00 20.96 87 ILE A N 1
ATOM 695 C CA . ILE A 1 87 ? 61.811 19.571 18.530 1.00 22.60 87 ILE A CA 1
ATOM 696 C C . ILE A 1 87 ? 61.396 20.174 19.873 1.00 21.17 87 ILE A C 1
ATOM 697 O O . ILE A 1 87 ? 61.258 21.396 20.005 1.00 19.45 87 ILE A O 1
ATOM 702 N N . ASP A 1 88 ? 61.232 19.320 20.874 1.00 19.38 88 ASP A N 1
ATOM 703 C CA . ASP A 1 88 ? 60.715 19.766 22.158 1.00 19.09 88 ASP A CA 1
ATOM 704 C C . ASP A 1 88 ? 61.729 20.566 22.965 1.00 20.67 88 ASP A C 1
ATOM 705 O O . ASP A 1 88 ? 61.345 21.420 23.773 1.00 18.62 88 ASP A O 1
ATOM 710 N N . ARG A 1 89 ? 63.020 20.325 22.742 1.00 18.90 89 ARG A N 1
ATOM 711 C CA . ARG A 1 89 ? 64.017 21.088 23.489 1.00 20.69 89 ARG A CA 1
ATOM 712 C C . ARG A 1 89 ? 64.151 22.545 22.995 1.00 17.43 89 ARG A C 1
ATOM 713 O O . ARG A 1 89 ? 64.817 23.343 23.638 1.00 15.81 89 ARG A O 1
ATOM 721 N N . CYS A 1 90 ? 63.494 22.901 21.887 1.00 13.15 90 CYS A N 1
ATOM 722 C CA . CYS A 1 90 ? 63.364 24.316 21.532 1.00 18.01 90 CYS A CA 1
ATOM 723 C C . CYS A 1 90 ? 62.670 25.116 22.626 1.00 15.02 90 CYS A C 1
ATOM 724 O O . CYS A 1 90 ? 62.902 26.317 22.764 1.00 10.12 90 CYS A O 1
ATOM 727 N N . GLU A 1 91 ? 61.814 24.452 23.396 1.00 12.76 91 GLU A N 1
ATOM 728 C CA . GLU A 1 91 ? 60.833 25.168 24.207 1.00 14.86 91 GLU A CA 1
ATOM 729 C C . GLU A 1 91 ? 61.464 26.017 25.320 1.00 12.89 91 GLU A C 1
ATOM 730 O O . GLU A 1 91 ? 60.927 27.063 25.683 1.00 14.18 91 GLU A O 1
ATOM 736 N N . TYR A 1 92 ? 62.618 25.588 25.825 1.00 10.61 92 TYR A N 1
ATOM 737 C CA . TYR A 1 92 ? 63.354 26.359 26.829 1.00 11.31 92 TYR A CA 1
ATOM 738 C C . TYR A 1 92 ? 64.774 26.677 26.366 1.00 11.32 92 TYR A C 1
ATOM 739 O O . TYR A 1 92 ? 65.672 26.889 27.183 1.00 10.78 92 TYR A O 1
ATOM 748 N N . GLU A 1 93 ? 64.949 26.704 25.042 1.00 8.61 93 GLU A N 1
ATOM 749 C CA . GLU A 1 93 ? 66.168 27.159 24.392 1.00 8.89 93 GLU A CA 1
ATOM 750 C C . GLU A 1 93 ? 65.705 27.898 23.147 1.00 10.93 93 GLU A C 1
ATOM 751 O O . GLU A 1 93 ? 66.220 27.679 22.046 1.00 8.22 93 GLU A O 1
ATOM 757 N N . ILE A 1 94 ? 64.732 28.786 23.330 1.00 8.72 94 ILE A N 1
ATOM 758 C CA . ILE A 1 94 ? 64.025 29.381 22.203 1.00 8.67 94 ILE A CA 1
ATOM 759 C C . ILE A 1 94 ? 64.917 30.164 21.231 1.00 8.57 94 ILE A C 1
ATOM 760 O O . ILE A 1 94 ? 64.758 30.040 20.026 1.00 7.66 94 ILE A O 1
ATOM 765 N N . ASN A 1 95 ? 65.857 30.953 21.744 1.00 8.74 95 ASN A N 1
ATOM 766 C CA . ASN A 1 95 ? 66.777 31.705 20.883 1.00 11.36 95 ASN A CA 1
ATOM 767 C C . ASN A 1 95 ? 67.448 30.823 19.821 1.00 9.45 95 ASN A C 1
ATOM 768 O O . ASN A 1 95 ? 67.732 31.260 18.711 1.00 10.44 95 ASN A O 1
ATOM 773 N N . GLU A 1 96 ? 67.686 29.573 20.190 1.00 9.72 96 GLU A N 1
ATOM 774 C CA . GLU A 1 96 ? 68.435 28.609 19.397 1.00 9.57 96 GLU A CA 1
ATOM 775 C C . GLU A 1 96 ? 67.633 28.239 18.152 1.00 12.36 96 GLU A C 1
ATOM 776 O O . GLU A 1 96 ? 68.194 28.115 17.050 1.00 9.37 96 GLU A O 1
ATOM 782 N N . CYS A 1 97 ? 66.313 28.087 18.312 1.00 11.67 97 CYS A N 1
ATOM 783 C CA . CYS A 1 97 ? 65.450 27.771 17.169 1.00 10.19 97 CYS A CA 1
ATOM 784 C C . CYS A 1 97 ? 65.042 29.002 16.365 1.00 9.99 97 CYS A C 1
ATOM 785 O O . CYS A 1 97 ? 64.863 28.923 15.144 1.00 10.51 97 CYS A O 1
ATOM 788 N N . LEU A 1 98 ? 64.896 30.141 17.032 1.00 8.54 98 LEU A N 1
ATOM 789 C CA . LEU A 1 98 ? 64.632 31.381 16.305 1.00 9.24 98 LEU A CA 1
ATOM 790 C C . LEU A 1 98 ? 65.798 31.676 15.365 1.00 8.35 98 LEU A C 1
ATOM 791 O O . LEU A 1 98 ? 65.592 32.006 14.197 1.00 8.16 98 LEU A O 1
ATOM 796 N N . ASP A 1 99 ? 67.021 31.546 15.867 1.00 6.56 99 ASP A N 1
ATOM 797 C CA . ASP A 1 99 ? 68.208 31.847 15.063 1.00 10.84 99 ASP A CA 1
ATOM 798 C C . ASP A 1 99 ? 68.465 30.875 13.903 1.00 7.53 99 ASP A C 1
ATOM 799 O O . ASP A 1 99 ? 68.669 31.298 12.764 1.00 7.42 99 ASP A O 1
ATOM 804 N N . THR A 1 100 ? 68.473 29.583 14.192 1.00 6.55 100 THR A N 1
ATOM 805 C CA . THR A 1 100 ? 68.657 28.596 13.142 1.00 7.18 100 THR A CA 1
ATOM 806 C C . THR A 1 100 ? 67.520 28.646 12.119 1.00 9.46 100 THR A C 1
ATOM 807 O O . THR A 1 100 ? 67.777 28.629 10.920 1.00 9.86 100 THR A O 1
ATOM 811 N N . ASN A 1 101 ? 66.269 28.727 12.573 1.00 8.25 101 ASN A N 1
ATOM 812 C CA . ASN A 1 101 ? 65.140 28.688 11.631 1.00 8.91 101 ASN A CA 1
ATOM 813 C C . ASN A 1 101 ? 64.806 30.033 10.982 1.00 8.15 101 ASN A C 1
ATOM 814 O O . ASN A 1 101 ? 64.843 30.173 9.755 1.00 7.47 101 ASN A O 1
ATOM 819 N N . ILE A 1 102 ? 64.440 31.018 11.794 1.00 7.10 102 ILE A N 1
ATOM 820 C CA . ILE A 1 102 ? 64.031 32.303 11.230 1.00 6.44 102 ILE A CA 1
ATOM 821 C C . ILE A 1 102 ? 65.227 33.070 10.666 1.00 8.26 102 ILE A C 1
ATOM 822 O O . ILE A 1 102 ? 65.232 33.462 9.500 1.00 7.43 102 ILE A O 1
ATOM 827 N N . LYS A 1 103 ? 66.247 33.287 11.488 1.00 7.68 103 LYS A N 1
ATOM 828 C CA . LYS A 1 103 ? 67.394 34.071 11.042 1.00 9.84 103 LYS A CA 1
ATOM 829 C C . LYS A 1 103 ? 68.170 33.352 9.921 1.00 9.46 103 LYS A C 1
ATOM 830 O O . LYS A 1 103 ? 68.539 33.984 8.917 1.00 7.42 103 LYS A O 1
ATOM 836 N N . GLY A 1 104 ? 68.386 32.039 10.067 1.00 6.72 104 GLY A N 1
ATOM 837 C CA . GLY A 1 104 ? 69.002 31.256 9.004 1.00 6.62 104 GLY A CA 1
ATOM 838 C C . GLY A 1 104 ? 68.304 31.440 7.656 1.00 8.47 104 GLY A C 1
ATOM 839 O O . GLY A 1 104 ? 68.944 31.733 6.630 1.00 8.03 104 GLY A O 1
ATOM 840 N N . LEU A 1 105 ? 66.985 31.278 7.640 1.00 6.52 105 LEU A N 1
ATOM 841 C CA . LEU A 1 105 ? 66.251 31.446 6.391 1.00 6.37 105 LEU A CA 1
ATOM 842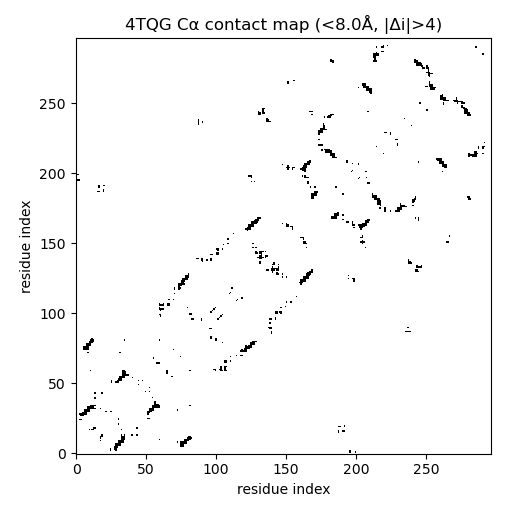 C C . LEU A 1 105 ? 66.272 32.892 5.900 1.00 7.20 105 LEU A C 1
ATOM 843 O O . LEU A 1 105 ? 66.376 33.144 4.695 1.00 5.96 105 LEU A O 1
ATOM 848 N N . GLN A 1 106 ? 66.189 33.863 6.808 1.00 8.09 106 GLN A N 1
ATOM 849 C CA . GLN A 1 106 ? 66.263 35.227 6.314 1.00 8.43 106 GLN A CA 1
ATOM 850 C C . GLN A 1 106 ? 67.677 35.571 5.768 1.00 8.16 106 GLN A C 1
ATOM 851 O O . GLN A 1 106 ? 67.809 36.413 4.883 1.00 7.28 106 GLN A O 1
ATOM 857 N N . ASN A 1 107 ? 68.710 34.855 6.221 1.00 6.34 107 ASN A N 1
ATOM 858 C CA . ASN A 1 107 ? 70.043 35.011 5.637 1.00 7.34 107 ASN A CA 1
ATOM 859 C C . ASN A 1 107 ? 70.063 34.544 4.173 1.00 7.41 107 ASN A C 1
ATOM 860 O O . ASN A 1 107 ? 70.535 35.264 3.293 1.00 5.15 107 ASN A O 1
ATOM 865 N N . VAL A 1 108 ? 69.555 33.336 3.923 1.00 6.67 108 VAL A N 1
ATOM 866 C CA . VAL A 1 108 ? 69.552 32.762 2.578 1.00 5.28 108 VAL A CA 1
ATOM 867 C C . VAL A 1 108 ? 68.683 33.583 1.644 1.00 6.38 108 VAL A C 1
ATOM 868 O O . VAL A 1 108 ? 69.117 33.959 0.559 1.00 9.30 108 VAL A O 1
ATOM 872 N N . LEU A 1 109 ? 67.455 33.861 2.071 1.00 7.52 109 LEU A N 1
ATOM 873 C CA . LEU A 1 109 ? 66.521 34.683 1.307 1.00 7.14 109 LEU A CA 1
ATOM 874 C C . LEU A 1 109 ? 67.078 36.051 0.965 1.00 9.18 109 LEU A C 1
ATOM 875 O O . LEU A 1 109 ? 66.839 36.564 -0.133 1.00 9.77 109 LEU A O 1
ATOM 880 N N . LYS A 1 110 ? 67.812 36.644 1.896 1.00 5.42 110 LYS A N 1
ATOM 881 C CA . LYS A 1 110 ? 68.339 37.980 1.671 1.00 7.81 110 LYS A CA 1
ATOM 882 C C . LYS A 1 110 ? 69.396 37.968 0.563 1.00 10.02 110 LYS A C 1
ATOM 883 O O . LYS A 1 110 ? 69.458 38.879 -0.263 1.00 8.04 110 LYS A O 1
ATOM 889 N N . VAL A 1 111 ? 70.233 36.937 0.548 1.00 8.21 111 VAL A N 1
ATOM 890 C CA . VAL A 1 111 ? 71.256 36.840 -0.479 1.00 8.84 111 VAL A CA 1
ATOM 891 C C . VAL A 1 111 ? 70.597 36.788 -1.853 1.00 7.92 111 VAL A C 1
ATOM 892 O O . VAL A 1 111 ? 71.078 37.404 -2.809 1.00 7.52 111 VAL A O 1
ATOM 896 N N . THR A 1 112 ? 69.480 36.071 -1.945 1.00 7.45 112 THR A N 1
ATOM 897 C CA . THR A 1 112 ? 68.807 35.895 -3.228 1.00 7.85 112 THR A CA 1
ATOM 898 C C . THR A 1 112 ? 68.230 37.216 -3.712 1.00 11.95 112 THR A C 1
ATOM 899 O O . THR A 1 112 ? 68.089 37.429 -4.919 1.00 12.32 112 THR A O 1
ATOM 903 N N . GLU A 1 113 ? 67.889 38.101 -2.778 1.00 8.39 113 GLU A N 1
ATOM 904 C CA . GLU A 1 113 ? 67.433 39.438 -3.163 1.00 10.50 113 GLU A CA 1
ATOM 905 C C . GLU A 1 113 ? 68.585 40.429 -3.384 1.00 10.24 113 GLU A C 1
ATOM 906 O O . GLU A 1 113 ? 68.788 40.905 -4.499 1.00 18.26 113 GLU A O 1
ATOM 912 N N . ILE A 1 114 ? 69.355 40.731 -2.341 1.00 9.42 114 ILE A N 1
ATOM 913 C CA . ILE A 1 114 ? 70.395 41.756 -2.450 1.00 11.18 114 ILE A CA 1
ATOM 914 C C . ILE A 1 114 ? 71.525 41.383 -3.410 1.00 11.06 114 ILE A C 1
ATOM 915 O O . ILE A 1 114 ? 72.104 42.251 -4.062 1.00 11.55 114 ILE A O 1
ATOM 920 N N . ASN A 1 115 ? 71.827 40.096 -3.515 1.00 9.85 115 ASN A N 1
ATOM 921 C CA . ASN A 1 115 ? 72.874 39.651 -4.431 1.00 13.21 115 ASN A CA 1
ATOM 922 C C . ASN A 1 115 ? 72.343 38.993 -5.701 1.00 11.41 115 ASN A C 1
ATOM 923 O O . ASN A 1 115 ? 73.047 38.220 -6.343 1.00 12.88 115 ASN A O 1
ATOM 928 N N . ARG A 1 116 ? 71.103 39.309 -6.059 1.00 13.03 116 ARG A N 1
ATOM 929 C CA . ARG A 1 116 ? 70.455 38.720 -7.230 1.00 13.98 116 ARG A CA 1
ATOM 930 C C . ARG A 1 116 ? 71.303 38.838 -8.499 1.00 15.58 116 ARG A C 1
ATOM 931 O O . ARG A 1 116 ? 71.397 37.891 -9.268 1.00 14.79 116 ARG A O 1
ATOM 939 N N . SER A 1 117 ? 71.942 39.984 -8.701 1.00 12.99 117 SER A N 1
ATOM 940 C CA . SER A 1 117 ? 72.734 40.189 -9.915 1.00 19.35 117 SER A CA 1
ATOM 941 C C . SER A 1 117 ? 73.965 39.279 -10.010 1.00 20.50 117 SER A C 1
ATOM 942 O O . SER A 1 117 ? 74.541 39.140 -11.089 1.00 19.31 117 SER A O 1
ATOM 945 N N . ASN A 1 118 ? 74.367 38.663 -8.895 1.00 17.42 118 ASN A N 1
ATOM 946 C CA . ASN A 1 118 ? 75.523 37.772 -8.900 1.00 13.83 118 ASN A CA 1
ATOM 947 C C . ASN A 1 118 ? 75.121 36.311 -8.917 1.00 16.18 118 ASN A C 1
ATOM 948 O O . ASN A 1 118 ? 75.976 35.427 -8.898 1.00 18.64 118 ASN A O 1
ATOM 953 N N . LEU A 1 119 ? 73.816 36.066 -8.954 1.00 14.28 119 LEU A N 1
ATOM 954 C CA . LEU A 1 119 ? 73.276 34.715 -8.933 1.00 15.37 119 LEU A CA 1
ATOM 955 C C . LEU A 1 119 ? 72.530 34.408 -10.228 1.00 15.21 119 LEU A C 1
ATOM 956 O O . LEU A 1 119 ? 71.348 34.081 -10.192 1.00 13.19 119 LEU A O 1
ATOM 961 N N . SER A 1 120 ? 73.221 34.506 -11.359 1.00 18.34 120 SER A N 1
ATOM 962 C CA . SER A 1 120 ? 72.604 34.332 -12.677 1.00 17.13 120 SER A CA 1
ATOM 963 C C . SER A 1 120 ? 71.894 32.982 -12.862 1.00 15.55 120 SER A C 1
ATOM 964 O O . SER A 1 120 ? 70.918 32.895 -13.607 1.00 17.87 120 SER A O 1
ATOM 967 N N . ASN A 1 121 ? 72.366 31.938 -12.182 1.00 16.59 121 ASN A N 1
ATOM 968 C CA . ASN A 1 121 ? 71.769 30.606 -12.330 1.00 15.31 121 ASN A CA 1
ATOM 969 C C . ASN A 1 121 ? 70.494 30.343 -11.515 1.00 15.82 121 ASN A C 1
ATOM 970 O O . ASN A 1 121 ? 69.727 29.454 -11.860 1.00 14.86 121 ASN A O 1
ATOM 975 N N . LEU A 1 122 ? 70.267 31.078 -10.428 1.00 14.89 122 LEU A N 1
ATOM 976 C CA . LEU A 1 122 ? 69.232 30.658 -9.464 1.00 12.91 122 LEU A CA 1
ATOM 977 C C . LEU A 1 122 ? 67.828 30.649 -10.059 1.00 10.90 122 LEU A C 1
ATOM 978 O O . LEU A 1 122 ? 67.367 31.662 -10.574 1.00 13.56 122 LEU A O 1
ATOM 983 N N . LYS A 1 123 ? 67.153 29.501 -10.004 1.00 9.73 123 LYS A N 1
ATOM 984 C CA . LYS A 1 123 ? 65.806 29.406 -10.568 1.00 10.89 123 LYS A CA 1
ATOM 985 C C . LYS A 1 123 ? 64.744 29.114 -9.521 1.00 11.80 123 LYS A C 1
ATOM 986 O O . LYS A 1 123 ? 63.611 29.566 -9.647 1.00 11.42 123 LYS A O 1
ATOM 992 N N . ALA A 1 124 ? 65.108 28.349 -8.493 1.00 10.07 124 ALA A N 1
ATOM 993 C CA . ALA A 1 124 ? 64.129 27.872 -7.533 1.00 11.98 124 ALA A CA 1
ATOM 994 C C . ALA A 1 124 ? 64.692 27.866 -6.124 1.00 10.51 124 ALA A C 1
ATOM 995 O O . ALA A 1 124 ? 65.866 27.555 -5.909 1.00 10.38 124 ALA A O 1
ATOM 997 N N . VAL A 1 125 ? 63.852 28.216 -5.158 1.00 10.94 125 VAL A N 1
ATOM 998 C CA . VAL A 1 125 ? 64.225 28.089 -3.757 1.00 8.61 125 VAL A CA 1
ATOM 999 C C . VAL A 1 125 ? 63.139 27.287 -3.062 1.00 9.41 125 VAL A C 1
ATOM 1000 O O . VAL A 1 125 ? 61.972 27.674 -3.103 1.00 9.44 125 VAL A O 1
ATOM 1004 N N . CYS A 1 126 ? 63.514 26.176 -2.428 1.00 9.86 126 CYS A N 1
ATOM 1005 C CA . CYS A 1 126 ? 62.538 25.324 -1.754 1.00 8.35 126 CYS A CA 1
ATOM 1006 C C . CYS A 1 126 ? 62.761 25.237 -0.243 1.00 9.60 126 CYS A C 1
ATOM 1007 O O . CYS A 1 126 ? 63.754 24.670 0.224 1.00 8.87 126 CYS A O 1
ATOM 1010 N N . PHE A 1 127 ? 61.834 25.795 0.531 1.00 11.78 127 PHE A N 1
ATOM 1011 C CA . PHE A 1 127 ? 61.919 25.689 1.985 1.00 8.46 127 PHE A CA 1
ATOM 1012 C C . PHE A 1 127 ? 61.188 24.442 2.493 1.00 7.86 127 PHE A C 1
ATOM 1013 O O . PHE A 1 127 ? 60.023 24.225 2.170 1.00 8.38 127 PHE A O 1
ATOM 1021 N N . VAL A 1 128 ? 61.869 23.620 3.285 1.00 7.74 128 VAL A N 1
ATOM 1022 C CA . VAL A 1 128 ? 61.251 22.404 3.805 1.00 9.64 128 VAL A CA 1
ATOM 1023 C C . VAL A 1 128 ? 60.597 22.690 5.157 1.00 12.41 128 VAL A C 1
ATOM 1024 O O . VAL A 1 128 ? 61.289 22.968 6.137 1.00 10.51 128 VAL A O 1
ATOM 1028 N N . SER A 1 129 ? 59.266 22.628 5.203 1.00 11.28 129 SER A N 1
ATOM 1029 C CA . SER A 1 129 ? 58.536 22.909 6.443 1.00 11.57 129 SER A CA 1
ATOM 1030 C C . SER A 1 129 ? 57.937 21.646 7.065 1.00 15.19 129 SER A C 1
ATOM 1031 O O . SER A 1 129 ? 58.309 20.519 6.707 1.00 16.73 129 SER A O 1
ATOM 1034 N N . THR A 1 130 ? 56.998 21.837 7.984 1.00 11.68 130 THR A N 1
ATOM 1035 C CA . THR A 1 130 ? 56.501 20.740 8.804 1.00 13.79 130 THR A CA 1
ATOM 1036 C C . THR A 1 130 ? 55.051 20.974 9.215 1.00 14.73 130 THR A C 1
ATOM 1037 O O . THR A 1 130 ? 54.614 22.116 9.348 1.00 14.14 130 THR A O 1
ATOM 1041 N N . ASP A 1 131 ? 54.305 19.895 9.421 1.00 15.60 131 ASP A N 1
ATOM 1042 C CA . ASP A 1 131 ? 52.913 19.996 9.857 1.00 16.14 131 ASP A CA 1
ATOM 1043 C C . ASP A 1 131 ? 52.802 20.784 11.173 1.00 13.83 131 ASP A C 1
ATOM 1044 O O . ASP A 1 131 ? 51.764 21.365 11.479 1.00 16.36 131 ASP A O 1
ATOM 1049 N N . LYS A 1 132 ? 53.889 20.822 11.938 1.00 13.84 132 LYS A N 1
ATOM 1050 C CA . LYS A 1 132 ? 53.926 21.583 13.177 1.00 14.47 132 LYS A CA 1
ATOM 1051 C C . LYS A 1 132 ? 53.815 23.087 12.943 1.00 12.28 132 LYS A C 1
ATOM 1052 O O . LYS A 1 132 ? 53.541 23.831 13.876 1.00 9.58 132 LYS A O 1
ATOM 1058 N N . ALA A 1 133 ? 54.002 23.517 11.697 1.00 10.57 133 ALA A N 1
ATOM 1059 C CA . ALA A 1 133 ? 53.852 24.931 11.324 1.00 10.11 133 ALA A CA 1
ATOM 1060 C C . ALA A 1 133 ? 52.392 25.335 11.067 1.00 9.60 133 ALA A C 1
ATOM 1061 O O . ALA A 1 133 ? 52.079 26.5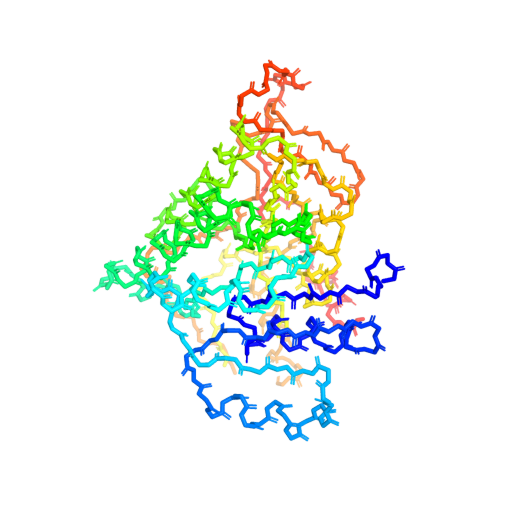22 10.865 1.00 6.34 133 ALA A O 1
ATOM 1063 N N . CYS A 1 134 ? 51.510 24.339 11.045 1.00 11.29 134 CYS A N 1
ATOM 1064 C CA . CYS A 1 134 ? 50.093 24.568 10.788 1.00 10.56 134 CYS A CA 1
ATOM 1065 C C . CYS A 1 134 ? 49.383 24.676 12.126 1.00 10.00 134 CYS A C 1
ATOM 1066 O O . CYS A 1 134 ? 49.414 23.728 12.919 1.00 8.73 134 CYS A O 1
ATOM 1069 N N . SER A 1 135 ? 48.749 25.823 12.373 1.00 9.61 135 SER A N 1
ATOM 1070 C CA . SER A 1 135 ? 48.149 26.110 13.686 1.00 9.24 135 SER A CA 1
ATOM 1071 C C . SER A 1 135 ? 49.105 25.811 14.814 1.00 6.83 135 SER A C 1
ATOM 1072 O O . SER A 1 135 ? 48.745 25.089 15.732 1.00 10.35 135 SER A O 1
ATOM 1075 N N . PRO A 1 136 ? 50.322 26.377 14.765 1.00 8.02 136 PRO A N 1
ATOM 1076 C CA . PRO A 1 136 ? 51.394 25.888 15.638 1.00 7.79 136 PRO A CA 1
ATOM 1077 C C . PRO A 1 136 ? 51.113 26.104 17.117 1.00 9.24 136 PRO A C 1
ATOM 1078 O O . PRO A 1 136 ? 50.447 27.076 17.479 1.00 7.60 136 PRO A O 1
ATOM 1082 N N . VAL A 1 137 ? 51.635 25.214 17.959 1.00 8.77 137 VAL A N 1
ATOM 1083 C CA . VAL A 1 137 ? 51.377 25.276 19.393 1.00 10.61 137 VAL A CA 1
ATOM 1084 C C . VAL A 1 137 ? 52.670 25.221 20.175 1.00 9.99 137 VAL A C 1
ATOM 1085 O O . VAL A 1 137 ? 52.653 25.232 21.395 1.00 8.92 137 VAL A O 1
ATOM 1089 N N . ASN A 1 138 ? 53.792 25.087 19.476 1.00 10.79 138 ASN A N 1
ATOM 1090 C CA . ASN A 1 138 ? 55.091 25.096 20.155 1.00 12.83 138 ASN A CA 1
ATOM 1091 C C . ASN A 1 138 ? 56.053 26.009 19.418 1.00 7.76 138 ASN A C 1
ATOM 1092 O O . ASN A 1 138 ? 55.775 26.389 18.289 1.00 9.23 138 ASN A O 1
ATOM 1097 N N . SER A 1 139 ? 57.153 26.378 20.063 1.00 9.81 139 SER A N 1
ATOM 1098 C CA . SER A 1 139 ? 58.087 27.374 19.532 1.00 8.93 139 SER A CA 1
ATOM 1099 C C . SER A 1 139 ? 58.679 26.939 18.197 1.00 8.52 139 SER A C 1
ATOM 1100 O O . SER A 1 139 ? 58.836 27.752 17.278 1.00 7.60 139 SER A O 1
ATOM 1103 N N . TYR A 1 140 ? 59.002 25.656 18.084 1.00 8.91 140 TYR A N 1
ATOM 1104 C CA . TYR A 1 140 ? 59.546 25.144 16.829 1.00 11.73 140 TYR A CA 1
ATOM 1105 C C . TYR A 1 140 ? 58.548 25.340 15.702 1.00 8.59 140 TYR A C 1
ATOM 1106 O O . TYR A 1 140 ? 58.901 25.847 14.629 1.00 7.31 140 TYR A O 1
ATOM 1115 N N . GLY A 1 141 ? 57.296 24.958 15.948 1.00 8.47 141 GLY A N 1
ATOM 1116 C CA . GLY A 1 141 ? 56.270 25.093 14.925 1.00 7.90 141 GLY A CA 1
ATOM 1117 C C . GLY A 1 141 ? 55.972 26.538 14.579 1.00 8.18 141 GLY A C 1
ATOM 1118 O O . GLY A 1 141 ? 55.752 26.872 13.406 1.00 8.37 141 GLY A O 1
ATOM 1119 N N . MET A 1 142 ? 55.953 27.401 15.596 1.00 6.32 142 MET A N 1
ATOM 1120 C CA . MET A 1 142 ? 55.712 28.818 15.363 1.00 7.37 142 MET A CA 1
ATOM 1121 C C . MET A 1 142 ? 56.807 29.423 14.481 1.00 6.37 142 MET A C 1
ATOM 1122 O O . MET A 1 142 ? 56.524 30.196 13.568 1.00 6.91 142 MET A O 1
ATOM 1127 N N . SER A 1 143 ? 58.058 29.058 14.748 1.00 7.38 143 SER A N 1
ATOM 1128 C CA . SER A 1 143 ? 59.178 29.581 13.972 1.00 8.62 143 SER A CA 1
ATOM 1129 C C . SER A 1 143 ? 59.133 29.115 12.520 1.00 7.49 143 SER A C 1
ATOM 1130 O O . SER A 1 143 ? 59.442 29.885 11.612 1.00 8.70 143 SER A O 1
ATOM 1133 N N . LYS A 1 144 ? 58.728 27.868 12.302 1.00 7.85 144 LYS A N 1
ATOM 1134 C CA . LYS A 1 144 ? 58.619 27.317 10.950 1.00 8.38 144 LYS A CA 1
ATOM 1135 C C . LYS A 1 144 ? 57.465 27.970 10.221 1.00 8.92 144 LYS A C 1
ATOM 1136 O O . LYS A 1 144 ? 57.550 28.250 9.019 1.00 8.86 144 LYS A O 1
ATOM 1142 N N . ALA A 1 145 ? 56.379 28.205 10.956 1.00 8.05 145 ALA A N 1
ATOM 1143 C CA . ALA A 1 145 ? 55.225 28.920 10.417 1.00 6.89 145 ALA A CA 1
ATOM 1144 C C . ALA A 1 145 ? 55.623 30.308 9.923 1.00 6.61 145 ALA A C 1
ATOM 1145 O O . ALA A 1 145 ? 55.131 30.782 8.897 1.00 6.72 145 ALA A O 1
ATOM 1147 N N . ILE A 1 146 ? 56.511 30.970 10.659 1.00 6.60 146 ILE A N 1
ATOM 1148 C CA . ILE A 1 146 ? 56.987 32.289 10.252 1.00 5.96 146 ILE A CA 1
ATOM 1149 C C . ILE A 1 146 ? 57.872 32.157 9.014 1.00 6.36 146 ILE A C 1
ATOM 1150 O O . ILE A 1 146 ? 57.792 32.957 8.081 1.00 4.95 146 ILE A O 1
ATOM 1155 N N . CYS A 1 147 ? 58.700 31.121 9.006 1.00 5.98 147 CYS A N 1
ATOM 1156 C CA . CYS A 1 147 ? 59.548 30.843 7.853 1.00 7.19 147 CYS A CA 1
ATOM 1157 C C . CYS A 1 147 ? 58.744 30.757 6.560 1.00 6.02 147 CYS A C 1
ATOM 1158 O O . CYS A 1 147 ? 59.116 31.370 5.553 1.00 6.68 147 CYS A O 1
ATOM 1161 N N . GLU A 1 148 ? 57.619 30.047 6.594 1.00 5.70 148 GLU A N 1
ATOM 1162 C CA . GLU A 1 148 ? 56.748 29.961 5.425 1.00 6.35 148 GLU A CA 1
ATOM 1163 C C . GLU A 1 148 ? 56.299 31.340 4.958 1.00 7.47 148 GLU A C 1
ATOM 1164 O O . GLU A 1 148 ? 56.353 31.642 3.774 1.00 7.52 148 GLU A O 1
ATOM 1170 N N . THR A 1 149 ? 55.862 32.193 5.877 1.00 5.57 149 THR A N 1
ATOM 1171 C CA . THR A 1 149 ? 55.426 33.526 5.467 1.00 6.01 149 THR A CA 1
ATOM 1172 C C . THR A 1 149 ? 56.566 34.341 4.837 1.00 6.91 149 THR A C 1
ATOM 1173 O O . THR A 1 149 ? 56.318 35.160 3.963 1.00 7.44 149 THR A O 1
ATOM 1177 N N . LEU A 1 150 ? 57.805 34.108 5.278 1.00 6.10 150 LEU A N 1
ATOM 1178 C CA . LEU A 1 150 ? 58.982 34.799 4.735 1.00 6.47 150 LEU A CA 1
ATOM 1179 C C . LEU A 1 150 ? 59.213 34.373 3.289 1.00 8.86 150 LEU A C 1
ATOM 1180 O O . LEU A 1 150 ? 59.542 35.195 2.420 1.00 7.01 150 LEU A O 1
ATOM 1185 N N . VAL A 1 151 ? 59.046 33.078 3.032 1.00 7.99 151 VAL A N 1
ATOM 1186 C CA . VAL A 1 151 ? 59.176 32.559 1.680 1.00 8.24 151 VAL A CA 1
ATOM 1187 C C . VAL A 1 151 ? 58.073 33.137 0.803 1.00 9.34 151 VAL A C 1
ATOM 1188 O O . VAL A 1 151 ? 58.339 33.573 -0.316 1.00 7.82 151 VAL A O 1
ATOM 1192 N N . VAL A 1 152 ? 56.845 33.166 1.321 1.00 9.08 152 VAL A N 1
ATOM 1193 C CA . VAL A 1 152 ? 55.729 33.760 0.592 1.00 8.42 152 VAL A CA 1
ATOM 1194 C C . VAL A 1 152 ? 55.983 35.234 0.329 1.00 8.31 152 VAL A C 1
ATOM 1195 O O . VAL A 1 152 ? 55.699 35.734 -0.748 1.00 9.10 152 VAL A O 1
ATOM 1199 N N . GLU A 1 153 ? 56.542 35.929 1.311 1.00 10.26 153 GLU A N 1
ATOM 1200 C CA . GLU A 1 153 ? 56.865 37.337 1.142 1.00 9.04 153 GLU A CA 1
ATOM 1201 C C . GLU A 1 153 ? 57.861 37.596 -0.002 1.00 9.22 153 GLU A C 1
ATOM 1202 O O . GLU A 1 153 ? 57.603 38.438 -0.867 1.00 8.79 153 GLU A O 1
ATOM 1208 N N . LYS A 1 154 ? 58.985 36.883 -0.036 1.00 6.63 154 LYS A N 1
ATOM 1209 C CA . LYS A 1 154 ? 59.925 37.057 -1.158 1.00 8.69 154 LYS A CA 1
ATOM 1210 C C . LYS A 1 154 ? 59.258 36.795 -2.506 1.00 9.74 154 LYS A C 1
ATOM 1211 O O . LYS A 1 154 ? 59.543 37.469 -3.500 1.00 14.62 154 LYS A O 1
ATOM 1217 N N . SER A 1 155 ? 58.370 35.809 -2.540 1.00 9.75 155 SER A N 1
ATOM 1218 C CA . SER A 1 155 ? 57.691 35.455 -3.780 1.00 11.55 155 SER A CA 1
ATOM 1219 C C . SER A 1 155 ? 56.850 36.606 -4.293 1.00 11.49 155 SER A C 1
ATOM 1220 O O . SER A 1 155 ? 56.611 36.711 -5.487 1.00 16.95 155 SER A O 1
ATOM 1223 N N . LYS A 1 156 ? 56.418 37.489 -3.400 1.00 14.82 156 LYS A N 1
ATOM 1224 C CA . LYS A 1 156 ? 55.634 38.647 -3.825 1.00 11.76 156 LYS A CA 1
ATOM 1225 C C . LYS A 1 156 ? 56.469 39.730 -4.510 1.00 14.11 156 LYS A C 1
ATOM 1226 O O . LYS A 1 156 ? 56.003 40.372 -5.461 1.00 14.93 156 LYS A O 1
ATOM 1232 N N . TYR A 1 157 ? 57.705 39.918 -4.043 1.00 12.03 157 TYR A N 1
ATOM 1233 C CA . TYR A 1 157 ? 58.538 41.044 -4.482 1.00 15.64 157 TYR A CA 1
ATOM 1234 C C . TYR A 1 157 ? 59.590 40.656 -5.519 1.00 17.43 157 TYR A C 1
ATOM 1235 O O . TYR A 1 157 ? 60.115 41.519 -6.223 1.00 19.72 157 TYR A O 1
ATOM 1244 N N . ILE A 1 158 ? 59.938 39.372 -5.563 1.00 17.22 158 ILE A N 1
ATOM 1245 C CA . ILE A 1 158 ? 60.973 38.879 -6.468 1.00 18.87 158 ILE A CA 1
ATOM 1246 C C . ILE A 1 158 ? 60.334 37.932 -7.470 1.00 19.31 158 ILE A C 1
ATOM 1247 O O . ILE A 1 158 ? 60.118 36.757 -7.162 1.00 18.90 158 ILE A O 1
ATOM 1252 N N . LYS A 1 159 ? 60.040 38.445 -8.661 1.00 19.45 159 LYS A N 1
ATOM 1253 C CA . LYS A 1 159 ? 59.203 37.739 -9.631 1.00 23.23 159 LYS A CA 1
ATOM 1254 C C . LYS A 1 159 ? 59.930 36.729 -10.511 1.00 22.20 159 LYS A C 1
ATOM 1255 O O . LYS A 1 159 ? 59.286 35.888 -11.144 1.00 22.81 159 LYS A O 1
ATOM 1261 N N . ASP A 1 160 ? 61.256 36.800 -10.561 1.00 19.99 160 ASP A N 1
ATOM 1262 C CA . ASP A 1 160 ? 61.987 35.948 -11.500 1.00 23.49 160 ASP A CA 1
ATOM 1263 C C . ASP A 1 160 ? 62.712 34.782 -10.828 1.00 22.36 160 ASP A C 1
ATOM 1264 O O . ASP A 1 160 ? 63.658 34.224 -11.375 1.00 21.18 160 ASP A O 1
ATOM 1269 N N . ILE A 1 161 ? 62.246 34.407 -9.643 1.00 20.80 161 ILE A N 1
ATOM 1270 C CA . ILE A 1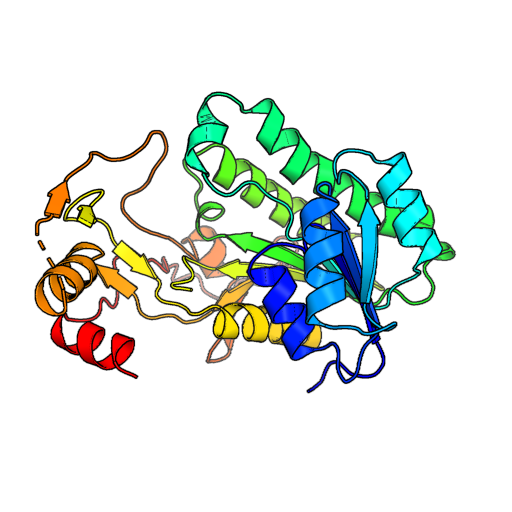 161 ? 62.705 33.191 -8.995 1.00 13.72 161 ILE A CA 1
ATOM 1271 C C . ILE A 1 161 ? 61.480 32.511 -8.433 1.00 15.56 161 ILE A C 1
ATOM 1272 O O . ILE A 1 161 ? 60.579 33.186 -7.926 1.00 15.74 161 ILE A O 1
ATOM 1277 N N . LYS A 1 162 ? 61.427 31.184 -8.534 1.00 13.20 162 LYS A N 1
ATOM 1278 C CA . LYS A 1 162 ? 60.351 30.439 -7.900 1.00 14.75 162 LYS A CA 1
ATOM 1279 C C . LYS A 1 162 ? 60.663 30.127 -6.431 1.00 13.10 162 LYS A C 1
ATOM 1280 O O . LYS A 1 162 ? 61.607 29.392 -6.135 1.00 13.69 162 LYS A O 1
ATOM 1286 N N . TYR A 1 163 ? 59.858 30.674 -5.518 1.00 12.94 163 TYR A N 1
ATOM 1287 C CA . TYR A 1 163 ? 59.985 30.393 -4.084 1.00 10.45 163 TYR A CA 1
ATOM 1288 C C . TYR A 1 163 ? 58.823 29.516 -3.623 1.00 10.99 163 TYR A C 1
ATOM 1289 O O . TYR A 1 163 ? 57.671 29.956 -3.647 1.00 13.24 163 TYR A O 1
ATOM 1298 N N . VAL A 1 164 ? 59.109 28.292 -3.191 1.00 9.21 164 VAL A N 1
ATOM 1299 C CA . VAL A 1 164 ? 58.048 27.375 -2.765 1.00 11.94 164 VAL A CA 1
ATOM 1300 C C . VAL A 1 164 ? 58.351 26.746 -1.420 1.00 10.40 164 VAL A C 1
ATOM 1301 O O . VAL A 1 164 ? 59.514 26.680 -1.012 1.00 10.98 164 VAL A O 1
ATOM 1305 N N . CYS A 1 165 ? 57.308 26.287 -0.729 1.00 10.07 165 CYS A N 1
ATOM 1306 C CA . CYS A 1 165 ? 57.502 25.485 0.479 1.00 8.15 165 CYS A CA 1
ATOM 1307 C C . CYS A 1 165 ? 56.850 24.129 0.301 1.00 9.50 165 CYS A C 1
ATOM 1308 O O . CYS A 1 165 ? 55.901 23.986 -0.472 1.00 8.13 165 CYS A O 1
ATOM 1311 N N . VAL A 1 166 ? 57.356 23.137 1.030 1.00 7.13 166 VAL A N 1
ATOM 1312 C CA . VAL A 1 166 ? 56.622 21.902 1.215 1.00 9.10 166 VAL A CA 1
ATOM 1313 C C . VAL A 1 166 ? 56.404 21.727 2.712 1.00 11.08 166 VAL A C 1
ATOM 1314 O O . VAL A 1 166 ? 57.209 22.176 3.522 1.00 11.76 166 VAL A O 1
ATOM 1318 N N . ARG A 1 167 ? 55.327 21.051 3.078 1.00 9.45 167 ARG A N 1
ATOM 1319 C CA . ARG A 1 167 ? 55.005 20.870 4.480 1.00 13.69 167 ARG A CA 1
ATOM 1320 C C . ARG A 1 167 ? 54.632 19.424 4.633 1.00 17.51 167 ARG A C 1
ATOM 1321 O O . ARG A 1 167 ? 53.773 18.930 3.899 1.00 21.00 167 ARG A O 1
ATOM 1329 N N . TYR A 1 168 ? 55.274 18.711 5.547 1.00 16.80 168 TYR A N 1
ATOM 1330 C CA . TYR A 1 168 ? 54.857 17.335 5.742 1.00 23.19 168 TYR A CA 1
ATOM 1331 C C . TYR A 1 168 ? 54.955 16.826 7.171 1.00 19.62 168 TYR A C 1
ATOM 1332 O O . TYR A 1 168 ? 55.417 17.523 8.065 1.00 20.40 168 TYR A O 1
ATOM 1341 N N . GLY A 1 169 ? 54.488 15.601 7.373 1.00 24.98 169 GLY A N 1
ATOM 1342 C CA . GLY A 1 169 ? 54.396 15.042 8.706 1.00 26.53 169 GLY A CA 1
ATOM 1343 C C . GLY A 1 169 ? 55.622 14.227 9.020 1.00 24.54 169 GLY A C 1
ATOM 1344 O O . GLY A 1 169 ? 56.697 14.504 8.499 1.00 26.14 169 GLY A O 1
ATOM 1345 N N . ASN A 1 170 ? 55.459 13.214 9.859 1.00 26.76 170 ASN A N 1
ATOM 1346 C CA . ASN A 1 170 ? 56.588 12.408 10.288 1.00 31.45 170 ASN A CA 1
ATOM 1347 C C . ASN A 1 170 ? 57.052 11.430 9.229 1.00 29.85 170 ASN A C 1
ATOM 1348 O O . ASN A 1 170 ? 56.243 10.831 8.529 1.00 30.87 170 ASN A O 1
ATOM 1353 N N . VAL A 1 171 ? 58.365 11.287 9.102 1.00 32.53 171 VAL A N 1
ATOM 1354 C CA . VAL A 1 171 ? 58.916 10.313 8.174 1.00 34.07 171 VAL A CA 1
ATOM 1355 C C . VAL A 1 171 ? 59.372 9.082 8.958 1.00 30.88 171 VAL A C 1
ATOM 1356 O O . VAL A 1 171 ? 60.146 9.182 9.906 1.00 29.55 171 VAL A O 1
ATOM 1360 N N . LEU A 1 172 ? 58.834 7.926 8.590 1.00 34.25 172 LEU A N 1
ATOM 1361 C CA . LEU A 1 172 ? 59.109 6.688 9.308 1.00 35.53 172 LEU A CA 1
ATOM 1362 C C . LEU A 1 172 ? 60.593 6.326 9.291 1.00 39.20 172 LEU A C 1
ATOM 1363 O O . LEU A 1 172 ? 61.127 5.810 10.275 1.00 42.58 172 LEU A O 1
ATOM 1368 N N . ASN A 1 173 ? 61.257 6.623 8.179 1.00 40.94 173 ASN A N 1
ATOM 1369 C CA . ASN A 1 173 ? 62.683 6.339 8.025 1.00 47.04 173 ASN A CA 1
ATOM 1370 C C . ASN A 1 173 ? 63.598 7.425 8.588 1.00 44.97 173 ASN A C 1
ATOM 1371 O O . ASN A 1 173 ? 64.778 7.500 8.238 1.00 45.25 173 ASN A O 1
ATOM 1376 N N . PHE A 1 194 ? 60.416 -0.514 24.180 1.00 44.11 194 PHE A N 1
ATOM 1377 C CA . PHE A 1 194 ? 59.560 0.242 23.260 1.00 49.98 194 PHE A CA 1
ATOM 1378 C C . PHE A 1 194 ? 58.783 1.358 23.959 1.00 49.62 194 PHE A C 1
ATOM 1379 O O . PHE A 1 194 ? 58.185 1.146 25.019 1.00 45.82 194 PHE A O 1
ATOM 1387 N N . THR A 1 195 ? 58.776 2.543 23.356 1.00 43.23 195 THR A N 1
ATOM 1388 C CA . THR A 1 195 ? 58.188 3.702 24.018 1.00 45.61 195 THR A CA 1
ATOM 1389 C C . THR A 1 195 ? 56.974 4.289 23.295 1.00 42.75 195 THR A C 1
ATOM 1390 O O . THR A 1 195 ? 56.938 4.368 22.064 1.00 42.33 195 THR A O 1
ATOM 1394 N N . LEU A 1 196 ? 55.979 4.694 24.080 1.00 39.48 196 LEU A N 1
ATOM 1395 C CA . LEU A 1 196 ? 54.755 5.283 23.547 1.00 36.70 196 LEU A CA 1
ATOM 1396 C C . LEU A 1 196 ? 54.415 6.598 24.261 1.00 39.72 196 LEU A C 1
ATOM 1397 O O . LEU A 1 196 ? 54.317 6.644 25.489 1.00 40.46 196 LEU A O 1
ATOM 1402 N N . THR A 1 197 ? 54.235 7.660 23.480 1.00 34.71 197 THR A N 1
ATOM 1403 C CA . THR A 1 197 ? 53.950 8.994 24.010 1.00 38.66 197 THR A CA 1
ATOM 1404 C C . THR A 1 197 ? 52.587 9.090 24.680 1.00 33.44 197 THR A C 1
ATOM 1405 O O . THR A 1 197 ? 52.447 9.665 25.752 1.00 35.59 197 THR A O 1
ATOM 1409 N N . HIS A 1 198 ? 51.575 8.554 24.013 1.00 33.20 198 HIS A N 1
ATOM 1410 C CA . HIS A 1 198 ? 50.206 8.675 24.474 1.00 31.76 198 HIS A CA 1
ATOM 1411 C C . HIS A 1 198 ? 49.339 7.822 23.578 1.00 30.02 198 HIS A C 1
ATOM 1412 O O . HIS A 1 198 ? 49.494 7.847 22.353 1.00 29.82 198 HIS A O 1
ATOM 1419 N N . THR A 1 199 ? 48.411 7.092 24.184 1.00 27.13 199 THR A N 1
ATOM 1420 C CA . THR A 1 199 ? 47.593 6.122 23.461 1.00 30.59 199 THR A CA 1
ATOM 1421 C C . THR A 1 199 ? 46.644 6.753 22.450 1.00 27.69 199 THR A C 1
ATOM 1422 O O . THR A 1 199 ? 46.049 6.048 21.641 1.00 25.59 199 THR A O 1
ATOM 1426 N N . SER A 1 200 ? 46.484 8.071 22.502 1.00 24.47 200 SER A N 1
ATOM 1427 C CA . SER A 1 200 ? 45.540 8.735 21.605 1.00 28.17 200 SER A CA 1
ATOM 1428 C C . SER A 1 200 ? 46.251 9.436 20.457 1.00 22.85 200 SER A C 1
ATOM 1429 O O . SER A 1 200 ? 45.611 9.959 19.543 1.00 26.42 200 SER A O 1
ATOM 1432 N N . MET A 1 201 ? 47.576 9.458 20.517 1.00 20.93 201 MET A N 1
ATOM 1433 C CA . MET A 1 201 ? 48.353 10.216 19.552 1.00 24.66 201 MET A CA 1
ATOM 1434 C C . MET A 1 201 ? 48.254 9.663 18.136 1.00 22.98 201 MET A C 1
ATOM 1435 O O . MET A 1 201 ? 48.413 8.461 17.912 1.00 23.58 201 MET A O 1
ATOM 1440 N N . THR A 1 202 ? 47.981 10.554 17.186 1.00 23.06 202 THR A N 1
ATOM 1441 C CA . THR A 1 202 ? 47.965 10.209 15.769 1.00 20.83 202 THR A CA 1
ATOM 1442 C C . THR A 1 202 ? 49.057 10.977 15.004 1.00 22.03 202 THR A C 1
ATOM 1443 O O . THR A 1 202 ? 49.485 12.044 15.441 1.00 20.99 202 THR A O 1
ATOM 1447 N N . ARG A 1 203 ? 49.504 10.423 13.875 1.00 27.26 203 ARG A N 1
ATOM 1448 C CA . ARG A 1 203 ? 50.477 11.064 12.977 1.00 23.44 203 ARG A CA 1
ATOM 1449 C C . ARG A 1 203 ? 50.143 10.690 11.530 1.00 24.40 203 ARG A C 1
ATOM 1450 O O . ARG A 1 203 ? 49.506 9.664 11.288 1.00 27.73 203 ARG A O 1
ATOM 1458 N N . PHE A 1 204 ? 50.558 11.512 10.570 1.00 20.31 204 PHE A N 1
ATOM 1459 C CA . PHE A 1 204 ? 50.484 11.125 9.165 1.00 26.37 204 PHE A CA 1
ATOM 1460 C C . PHE A 1 204 ? 51.600 10.134 8.820 1.00 32.84 204 PHE A C 1
ATOM 1461 O O . PHE A 1 204 ? 52.725 10.289 9.303 1.00 35.12 204 PHE A O 1
ATOM 1469 N N . ILE A 1 205 ? 51.317 9.138 7.978 1.00 32.50 205 ILE A N 1
ATOM 1470 C CA . ILE A 1 205 ? 52.392 8.229 7.540 1.00 37.52 205 ILE A CA 1
ATOM 1471 C C . ILE A 1 205 ? 53.038 8.610 6.208 1.00 32.75 205 ILE A C 1
ATOM 1472 O O . ILE A 1 205 ? 52.353 8.744 5.193 1.00 30.51 205 ILE A O 1
ATOM 1477 N N . MET A 1 206 ? 54.357 8.785 6.223 1.00 31.92 206 MET A N 1
ATOM 1478 C CA . MET A 1 206 ? 55.105 9.005 4.990 1.00 27.93 206 MET A CA 1
ATOM 1479 C C . MET A 1 206 ? 56.537 8.494 5.109 1.00 27.37 206 MET A C 1
ATOM 1480 O O . MET A 1 206 ? 57.074 8.394 6.208 1.00 30.33 206 MET A O 1
ATOM 1485 N N . THR A 1 207 ? 57.142 8.149 3.976 1.00 24.59 207 THR A N 1
ATOM 1486 C CA . THR A 1 207 ? 58.513 7.655 3.966 1.00 24.57 207 THR A CA 1
ATOM 1487 C C . THR A 1 207 ? 59.494 8.716 3.481 1.00 21.54 207 THR A C 1
ATOM 1488 O O . THR A 1 207 ? 59.099 9.736 2.917 1.00 20.78 207 THR A O 1
ATOM 1492 N N . LEU A 1 208 ? 60.779 8.447 3.682 1.00 23.83 208 LEU A N 1
ATOM 1493 C CA . LEU A 1 208 ? 61.840 9.347 3.249 1.00 22.26 208 LEU A CA 1
ATOM 1494 C C . LEU A 1 208 ? 61.803 9.606 1.740 1.00 24.15 208 LEU A C 1
ATOM 1495 O O . LEU A 1 208 ? 62.066 10.724 1.292 1.00 22.19 208 LEU A O 1
ATOM 1500 N N . ASP A 1 209 ? 61.466 8.586 0.951 1.00 26.43 209 ASP A N 1
ATOM 1501 C CA . ASP A 1 209 ? 61.333 8.777 -0.493 1.00 22.00 209 ASP A CA 1
ATOM 1502 C C . ASP A 1 209 ? 60.138 9.651 -0.865 1.00 18.33 209 ASP A C 1
ATOM 1503 O O . ASP A 1 209 ? 60.205 10.409 -1.837 1.00 16.86 209 ASP A O 1
ATOM 1508 N N . ASP A 1 210 ? 59.048 9.545 -0.103 1.00 19.37 210 ASP A N 1
ATOM 1509 C CA . ASP A 1 210 ? 57.903 10.449 -0.289 1.00 18.37 210 ASP A CA 1
ATOM 1510 C C . ASP A 1 210 ? 58.315 11.917 -0.111 1.00 18.04 210 ASP A C 1
ATOM 1511 O O . ASP A 1 210 ? 57.926 12.774 -0.904 1.00 17.46 210 ASP A O 1
ATOM 1516 N N . SER A 1 211 ? 59.117 12.189 0.919 1.00 20.53 211 SER A N 1
ATOM 1517 C CA . SER A 1 211 ? 59.666 13.530 1.172 1.00 19.12 211 SER A CA 1
ATOM 1518 C C . SER A 1 211 ? 60.383 14.092 -0.052 1.00 14.80 211 SER A C 1
ATOM 1519 O O . SER A 1 211 ? 60.129 15.217 -0.489 1.00 12.35 211 SER A O 1
ATOM 1522 N N . VAL A 1 212 ? 61.286 13.289 -0.598 1.00 14.70 212 VAL A N 1
ATOM 1523 C CA . VAL A 1 212 ? 62.054 13.684 -1.765 1.00 15.69 212 VAL A CA 1
ATOM 1524 C C . VAL A 1 212 ? 61.166 13.956 -2.966 1.00 14.41 212 VAL A C 1
ATOM 1525 O O . VAL A 1 212 ? 61.331 14.966 -3.645 1.00 13.78 212 VAL A O 1
ATOM 1529 N N . LYS A 1 213 ? 60.218 13.058 -3.221 1.00 18.73 213 LYS A N 1
ATOM 1530 C CA . LYS A 1 213 ? 59.293 13.226 -4.338 1.00 16.58 213 LYS A CA 1
ATOM 1531 C C . LYS A 1 213 ? 58.475 14.500 -4.189 1.00 13.26 213 LYS A C 1
ATOM 1532 O O . LYS A 1 213 ? 58.201 15.200 -5.176 1.00 16.21 213 LYS A O 1
ATOM 1538 N N . LEU A 1 214 ? 58.067 14.778 -2.955 1.00 14.78 214 LEU A N 1
ATOM 1539 C CA . LEU A 1 214 ? 57.340 16.003 -2.637 1.00 14.73 214 LEU A CA 1
ATOM 1540 C C . LEU A 1 214 ? 58.193 17.205 -3.014 1.00 12.73 214 LEU A C 1
ATOM 1541 O O . LEU A 1 214 ? 57.734 18.117 -3.708 1.00 11.87 214 LEU A O 1
ATOM 1546 N N . ILE A 1 215 ? 59.448 17.190 -2.578 1.00 12.81 215 ILE A N 1
ATOM 1547 C CA . ILE A 1 215 ? 60.360 18.288 -2.874 1.00 12.41 215 ILE A CA 1
ATOM 1548 C C . ILE A 1 215 ? 60.532 18.498 -4.384 1.00 14.07 215 ILE A C 1
ATOM 1549 O O . ILE A 1 215 ? 60.445 19.630 -4.867 1.00 13.46 215 ILE A O 1
ATOM 1554 N N . GLU A 1 216 ? 60.759 17.421 -5.137 1.00 15.80 216 GLU A N 1
ATOM 1555 C CA . GLU A 1 216 ? 60.896 17.570 -6.585 1.00 14.49 216 GLU A CA 1
ATOM 1556 C C . GLU A 1 216 ? 59.604 18.088 -7.194 1.00 13.67 216 GLU A C 1
ATOM 1557 O O . GLU A 1 216 ? 59.618 19.021 -8.008 1.00 13.21 216 GLU A O 1
ATOM 1563 N N . TYR A 1 217 ? 58.481 17.497 -6.794 1.00 15.67 217 TYR A N 1
ATOM 1564 C CA . TYR A 1 217 ? 57.194 17.935 -7.324 1.00 15.04 217 TYR A CA 1
ATOM 1565 C C . TYR A 1 217 ? 56.988 19.438 -7.136 1.00 15.61 217 TYR A C 1
ATOM 1566 O O . TYR A 1 217 ? 56.543 20.130 -8.057 1.00 13.62 217 TYR A O 1
ATOM 1575 N N . ALA A 1 218 ? 57.305 19.942 -5.942 1.00 12.11 218 ALA A N 1
ATOM 1576 C CA . ALA A 1 218 ? 57.131 21.371 -5.657 1.00 14.14 218 ALA A CA 1
ATOM 1577 C C . ALA A 1 218 ? 58.046 22.230 -6.510 1.00 12.92 218 ALA A C 1
ATOM 1578 O O . ALA A 1 218 ? 57.646 23.292 -6.983 1.00 15.28 218 ALA A O 1
ATOM 1580 N N . ILE A 1 219 ? 59.290 21.791 -6.678 1.00 13.33 219 ILE A N 1
ATOM 1581 C CA . ILE A 1 219 ? 60.239 22.558 -7.490 1.00 16.45 219 ILE A CA 1
ATOM 1582 C C . ILE A 1 219 ? 59.767 22.626 -8.947 1.00 15.42 219 ILE A C 1
ATOM 1583 O O . ILE A 1 219 ? 59.773 23.698 -9.568 1.00 16.17 219 ILE A O 1
ATOM 1588 N N . ILE A 1 220 ? 59.316 21.490 -9.474 1.00 14.89 220 ILE A N 1
ATOM 1589 C CA . ILE A 1 220 ? 58.864 21.417 -10.866 1.00 14.37 220 ILE A CA 1
ATOM 1590 C C . ILE A 1 220 ? 57.437 21.944 -11.061 1.00 14.42 220 ILE A C 1
ATOM 1591 O O . ILE A 1 220 ? 57.185 22.771 -11.937 1.00 17.74 220 ILE A O 1
ATOM 1596 N N . ASN A 1 221 ? 56.504 21.482 -10.235 1.00 15.77 221 ASN A N 1
ATOM 1597 C CA . ASN A 1 221 ? 55.086 21.771 -10.457 1.00 17.09 221 ASN A CA 1
ATOM 1598 C C . ASN A 1 221 ? 54.445 22.810 -9.518 1.00 18.84 221 ASN A C 1
ATOM 1599 O O . ASN A 1 221 ? 53.340 23.290 -9.780 1.00 15.95 221 ASN A O 1
ATOM 1604 N N . GLY A 1 222 ? 55.121 23.157 -8.428 1.0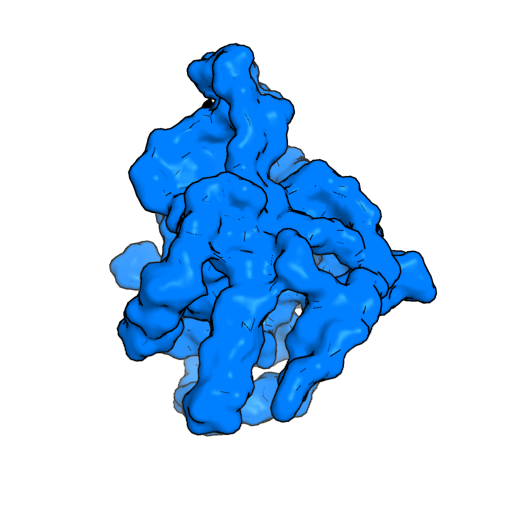0 15.75 222 GLY A N 1
ATOM 1605 C CA . GLY A 1 222 ? 54.601 24.207 -7.563 1.00 16.15 222 GLY A CA 1
ATOM 1606 C C . GLY A 1 222 ? 54.755 25.558 -8.241 1.00 12.58 222 GLY A C 1
ATOM 1607 O O . GLY A 1 222 ? 55.667 25.740 -9.054 1.00 15.70 222 GLY A O 1
ATOM 1608 N N . ASN A 1 223 ? 53.867 26.497 -7.929 1.00 10.12 223 ASN A N 1
ATOM 1609 C CA . ASN A 1 223 ? 54.035 27.881 -8.368 1.00 14.29 223 ASN A CA 1
ATOM 1610 C C . ASN A 1 223 ? 54.656 28.736 -7.261 1.00 13.23 223 ASN A C 1
ATOM 1611 O O . ASN A 1 223 ? 54.532 28.410 -6.083 1.00 15.85 223 ASN A O 1
ATOM 1616 N N . SER A 1 224 ? 55.342 29.811 -7.641 1.00 13.22 224 SER A N 1
ATOM 1617 C CA . SER A 1 224 ? 55.993 30.689 -6.673 1.00 12.17 224 SER A CA 1
ATOM 1618 C C . SER A 1 224 ? 54.968 31.199 -5.662 1.00 14.36 224 SER A C 1
ATOM 1619 O O . SER A 1 224 ? 53.862 31.607 -6.040 1.00 12.21 224 SER A O 1
ATOM 1622 N N . GLY A 1 225 ? 55.310 31.126 -4.378 1.00 11.34 225 GLY A N 1
ATOM 1623 C CA . GLY A 1 225 ? 54.399 31.568 -3.339 1.00 11.33 225 GLY A CA 1
ATOM 1624 C C . GLY A 1 225 ? 53.483 30.492 -2.775 1.00 13.39 225 GLY A C 1
ATOM 1625 O O . GLY A 1 225 ? 52.776 30.735 -1.798 1.00 12.36 225 GLY A O 1
ATOM 1626 N N . GLU A 1 226 ? 53.480 29.305 -3.373 1.00 12.32 226 GLU A N 1
ATOM 1627 C CA . GLU A 1 226 ? 52.635 28.229 -2.856 1.00 11.95 226 GLU A CA 1
ATOM 1628 C C . GLU A 1 226 ? 53.317 27.419 -1.769 1.00 12.37 226 GLU A C 1
ATOM 1629 O O . GLU A 1 226 ? 54.558 27.399 -1.658 1.00 13.72 226 GLU A O 1
ATOM 1635 N N . ILE A 1 227 ? 52.493 26.769 -0.953 1.00 8.26 227 ILE A N 1
ATOM 1636 C CA . ILE A 1 227 ? 52.961 25.826 0.048 1.00 8.94 227 ILE A CA 1
ATOM 1637 C C . ILE A 1 227 ? 52.333 24.511 -0.379 1.00 11.55 227 ILE A C 1
ATOM 1638 O O . ILE A 1 227 ? 51.104 24.408 -0.446 1.00 11.55 227 ILE A O 1
ATOM 1643 N N . VAL A 1 228 ? 53.145 23.510 -0.709 1.00 12.31 228 VAL A N 1
ATOM 1644 C CA . VAL A 1 228 ? 52.554 22.295 -1.256 1.00 11.57 228 VAL A CA 1
ATOM 1645 C C . VAL A 1 228 ? 52.536 21.136 -0.272 1.00 12.31 228 VAL A C 1
ATOM 1646 O O . VAL A 1 228 ? 53.496 20.904 0.459 1.00 12.95 228 VAL A O 1
ATOM 1650 N N . ILE A 1 229 ? 51.403 20.435 -0.253 1.00 12.72 229 ILE A N 1
ATOM 1651 C CA . ILE A 1 229 ? 51.066 19.507 0.813 1.00 12.38 229 ILE A CA 1
ATOM 1652 C C . ILE A 1 229 ? 50.773 18.128 0.231 1.00 15.59 229 ILE A C 1
ATOM 1653 O O . ILE A 1 229 ? 50.024 18.026 -0.733 1.00 14.51 229 ILE A O 1
ATOM 1658 N N . PRO A 1 230 ? 51.331 17.064 0.831 1.00 14.65 230 PRO A N 1
ATOM 1659 C CA . PRO A 1 230 ? 51.059 15.699 0.353 1.00 18.73 230 PRO A CA 1
ATOM 1660 C C . PRO A 1 230 ? 49.769 15.088 0.913 1.00 20.74 230 PRO A C 1
ATOM 1661 O O . PRO A 1 230 ? 49.410 15.332 2.070 1.00 18.25 230 PRO A O 1
ATOM 1665 N N . LYS A 1 231 ? 49.086 14.299 0.087 1.00 19.50 231 LYS A N 1
ATOM 1666 C CA . LYS A 1 231 ? 47.924 13.530 0.520 1.00 21.69 231 LYS A CA 1
ATOM 1667 C C . LYS A 1 231 ? 48.430 12.253 1.163 1.00 27.68 231 LYS A C 1
ATOM 1668 O O . LYS A 1 231 ? 49.070 11.433 0.503 1.00 30.59 231 LYS A O 1
ATOM 1674 N N . LEU A 1 232 ? 48.151 12.092 2.453 1.00 24.85 232 LEU A N 1
ATOM 1675 C CA . LEU A 1 232 ? 48.728 11.015 3.246 1.00 26.09 232 LEU A CA 1
ATOM 1676 C C . LEU A 1 232 ? 47.656 10.323 4.090 1.00 33.69 232 LEU A C 1
ATOM 1677 O O . LEU A 1 232 ? 46.689 10.959 4.521 1.00 35.98 232 LEU A O 1
ATOM 1682 N N . ASN A 1 233 ? 47.812 9.023 4.321 1.00 29.84 233 ASN A N 1
ATOM 1683 C CA . ASN A 1 233 ? 46.977 8.350 5.309 1.00 32.63 233 ASN A CA 1
ATOM 1684 C C . ASN A 1 233 ? 47.574 8.612 6.691 1.00 29.98 233 ASN A C 1
ATOM 1685 O O . ASN A 1 233 ? 48.699 9.102 6.805 1.00 28.64 233 ASN A O 1
ATOM 1690 N N . SER A 1 234 ? 46.838 8.284 7.743 1.00 29.76 234 SER A N 1
ATOM 1691 C CA . SER A 1 234 ? 47.376 8.477 9.083 1.00 30.54 234 SER A CA 1
ATOM 1692 C C . SER A 1 234 ? 47.147 7.260 9.975 1.00 31.91 234 SER A C 1
ATOM 1693 O O . SER A 1 234 ? 46.397 6.344 9.621 1.00 32.16 234 SER A O 1
ATOM 1696 N N . MET A 1 235 ? 47.799 7.256 11.132 1.00 27.32 235 MET A N 1
ATOM 1697 C CA . MET A 1 235 ? 47.751 6.105 12.017 1.00 30.17 235 MET A CA 1
ATOM 1698 C C . MET A 1 235 ? 47.704 6.505 13.484 1.00 26.79 235 MET A C 1
ATOM 1699 O O . MET A 1 235 ? 48.188 7.581 13.859 1.00 24.35 235 MET A O 1
ATOM 1704 N N . TYR A 1 236 ? 47.119 5.638 14.306 1.00 23.50 236 TYR A N 1
ATOM 1705 C CA . TYR A 1 236 ? 47.336 5.701 15.743 1.00 25.75 236 TYR A CA 1
ATOM 1706 C C . TYR A 1 236 ? 48.746 5.197 16.013 1.00 25.91 236 TYR A C 1
ATOM 1707 O O . TYR A 1 236 ? 49.090 4.073 15.643 1.00 27.43 236 TYR A O 1
ATOM 1716 N N . ILE A 1 237 ? 49.561 6.028 16.653 1.00 22.20 237 ILE A N 1
ATOM 1717 C CA . ILE A 1 237 ? 50.919 5.642 17.000 1.00 25.58 237 ILE A CA 1
ATOM 1718 C C . ILE A 1 237 ? 50.927 4.374 17.865 1.00 32.73 237 ILE A C 1
ATOM 1719 O O . ILE A 1 237 ? 51.884 3.592 17.828 1.00 29.75 237 ILE A O 1
ATOM 1724 N N . LYS A 1 238 ? 49.851 4.168 18.628 1.00 27.71 238 LYS A N 1
ATOM 1725 C CA . LYS A 1 238 ? 49.717 2.988 19.476 1.00 32.05 238 LYS A CA 1
ATOM 1726 C C . LYS A 1 238 ? 49.610 1.716 18.647 1.00 31.46 238 LYS A C 1
ATOM 1727 O O . LYS A 1 238 ? 50.206 0.693 18.995 1.00 32.02 238 LYS A O 1
ATOM 1733 N N . ASP A 1 239 ? 48.827 1.783 17.572 1.00 29.35 239 ASP A N 1
ATOM 1734 C CA . ASP A 1 239 ? 48.676 0.669 16.640 1.00 30.60 239 ASP A CA 1
ATOM 1735 C C . ASP A 1 239 ? 50.030 0.222 16.109 1.00 31.70 239 ASP A C 1
ATOM 1736 O O . ASP A 1 239 ? 50.313 -0.970 16.040 1.00 32.88 239 ASP A O 1
ATOM 1741 N N . MET A 1 240 ? 50.868 1.185 15.746 1.00 29.16 240 MET A N 1
ATOM 1742 C CA . MET A 1 240 ? 52.183 0.877 15.204 1.00 30.86 240 MET A CA 1
ATOM 1743 C C . MET A 1 240 ? 53.091 0.206 16.223 1.00 34.79 240 MET A C 1
ATOM 1744 O O . MET A 1 240 ? 53.679 -0.844 15.953 1.00 36.44 240 MET A O 1
ATOM 1749 N N . ILE A 1 241 ? 53.207 0.818 17.394 1.00 30.38 241 ILE A N 1
ATOM 1750 C CA . ILE A 1 241 ? 54.116 0.326 18.415 1.00 33.81 241 ILE A CA 1
ATOM 1751 C C . ILE A 1 241 ? 53.709 -1.067 18.900 1.00 34.50 241 ILE A C 1
ATOM 1752 O O . ILE A 1 241 ? 54.566 -1.909 19.187 1.00 34.04 241 ILE A O 1
ATOM 1757 N N . GLU A 1 242 ? 52.403 -1.315 18.955 1.00 33.37 242 GLU A N 1
ATOM 1758 C CA . GLU A 1 242 ? 51.895 -2.645 19.275 1.00 35.62 242 GLU A CA 1
ATOM 1759 C C . GLU A 1 242 ? 52.436 -3.705 18.309 1.00 36.96 242 GLU A C 1
ATOM 1760 O O . GLU A 1 242 ? 52.819 -4.794 18.733 1.00 36.15 242 GLU A O 1
ATOM 1766 N N . LEU A 1 243 ? 52.465 -3.380 17.017 1.00 35.85 243 LEU A N 1
ATOM 1767 C CA . LEU A 1 243 ? 52.984 -4.298 16.001 1.00 36.96 243 LEU A CA 1
ATOM 1768 C C . LEU A 1 243 ? 54.448 -4.645 16.270 1.00 38.11 243 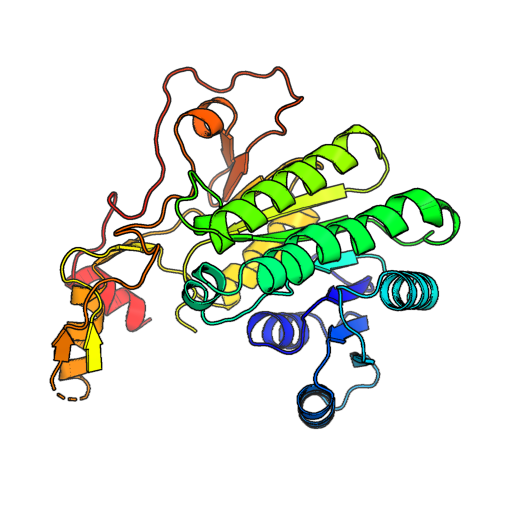LEU A C 1
ATOM 1769 O O . LEU A 1 243 ? 54.828 -5.820 16.284 1.00 38.69 243 LEU A O 1
ATOM 1774 N N . PHE A 1 244 ? 55.265 -3.623 16.501 1.00 32.68 244 PHE A N 1
ATOM 1775 C CA . PHE A 1 244 ? 56.686 -3.839 16.747 1.00 41.76 244 PHE A CA 1
ATOM 1776 C C . PHE A 1 244 ? 56.958 -4.685 17.994 1.00 45.21 244 PHE A C 1
ATOM 1777 O O . PHE A 1 244 ? 57.971 -5.378 18.068 1.00 46.68 244 PHE A O 1
ATOM 1785 N N . ALA A 1 245 ? 56.046 -4.645 18.961 1.00 42.49 245 ALA A N 1
ATOM 1786 C CA . ALA A 1 245 ? 56.200 -5.443 20.174 1.00 46.18 245 ALA A CA 1
ATOM 1787 C C . ALA A 1 245 ? 55.731 -6.897 19.992 1.00 46.23 245 ALA A C 1
ATOM 1788 O O . ALA A 1 245 ? 55.590 -7.638 20.965 1.00 45.82 245 ALA A O 1
ATOM 1790 N N . ASP A 1 246 ? 55.498 -7.304 18.746 1.00 50.29 246 ASP A N 1
ATOM 1791 C CA . ASP A 1 246 ? 55.170 -8.697 18.435 1.00 48.04 246 ASP A CA 1
ATOM 1792 C C . ASP A 1 246 ? 56.198 -9.305 17.490 1.00 49.56 246 ASP A C 1
ATOM 1793 O O . ASP A 1 246 ? 56.608 -10.452 17.662 1.00 54.12 246 ASP A O 1
ATOM 1798 N N . LYS A 1 247 ? 56.599 -8.538 16.480 1.00 50.06 247 LYS A N 1
ATOM 1799 C CA . LYS A 1 247 ? 57.675 -8.961 15.594 1.00 51.23 247 LYS A CA 1
ATOM 1800 C C . LYS A 1 247 ? 58.887 -9.153 16.492 1.00 52.09 247 LYS A C 1
ATOM 1801 O O . LYS A 1 247 ? 59.613 -10.143 16.395 1.00 51.59 247 LYS A O 1
ATOM 1807 N N . TYR A 1 248 ? 59.059 -8.199 17.400 1.00 49.77 248 TYR A N 1
ATOM 1808 C CA . TYR A 1 248 ? 60.098 -8.247 18.411 1.00 46.14 248 TYR A CA 1
ATOM 1809 C C . TYR A 1 248 ? 59.370 -8.594 19.702 1.00 45.38 248 TYR A C 1
ATOM 1810 O O . TYR A 1 248 ? 58.148 -8.506 19.752 1.00 53.78 248 TYR A O 1
ATOM 1812 N N . PRO A 1 251 ? 58.378 -5.093 25.726 1.00 48.11 251 PRO A N 1
ATOM 1813 C CA . PRO A 1 251 ? 57.138 -4.491 26.215 1.00 50.96 251 PRO A CA 1
ATOM 1814 C C . PRO A 1 251 ? 57.119 -2.992 25.914 1.00 46.82 251 PRO A C 1
ATOM 1815 O O . PRO A 1 251 ? 58.106 -2.454 25.399 1.00 46.80 251 PRO A O 1
ATOM 1819 N N . ILE A 1 252 ? 56.010 -2.332 26.232 1.00 45.06 252 ILE A N 1
ATOM 1820 C CA . ILE A 1 252 ? 55.856 -0.912 25.943 1.00 44.07 252 ILE A CA 1
ATOM 1821 C C . ILE A 1 252 ? 55.704 -0.046 27.202 1.00 47.09 252 ILE A C 1
ATOM 1822 O O . ILE A 1 252 ? 54.843 -0.303 28.053 1.00 48.05 252 ILE A O 1
ATOM 1827 N N . VAL A 1 253 ? 56.551 0.977 27.309 1.00 48.42 253 VAL A N 1
ATOM 1828 C CA . VAL A 1 253 ? 56.416 2.020 28.326 1.00 43.47 253 VAL A CA 1
ATOM 1829 C C . VAL A 1 253 ? 55.637 3.197 27.750 1.00 43.09 253 VAL A C 1
ATOM 1830 O O . VAL A 1 253 ? 55.923 3.662 26.648 1.00 43.93 253 VAL A O 1
ATOM 1834 N N . ILE A 1 254 ? 54.652 3.678 28.494 1.00 43.23 254 ILE A N 1
ATOM 1835 C CA . ILE A 1 254 ? 53.955 4.893 28.112 1.00 42.68 254 ILE A CA 1
ATOM 1836 C C . ILE A 1 254 ? 54.544 6.110 28.833 1.00 42.46 254 ILE A C 1
ATOM 1837 O O . ILE A 1 254 ? 54.218 6.360 29.989 1.00 46.15 254 ILE A O 1
ATOM 1842 N N . THR A 1 255 ? 55.431 6.835 28.146 1.00 44.68 255 THR A N 1
ATOM 1843 C CA . THR A 1 255 ? 55.951 8.124 28.609 1.00 44.89 255 THR A CA 1
ATOM 1844 C C . THR A 1 255 ? 54.818 9.124 28.427 1.00 45.61 255 THR A C 1
ATOM 1845 O O . THR A 1 255 ? 53.881 8.851 27.689 1.00 46.05 255 THR A O 1
ATOM 1849 N N . GLY A 1 256 ? 54.878 10.275 29.084 1.00 40.02 256 GLY A N 1
ATOM 1850 C CA . GLY A 1 256 ? 53.868 11.292 28.846 1.00 38.49 256 GLY A CA 1
ATOM 1851 C C . GLY A 1 256 ? 54.120 12.124 27.594 1.00 40.06 256 GLY A C 1
ATOM 1852 O O . GLY A 1 256 ? 55.115 11.928 26.888 1.00 38.14 256 GLY A O 1
ATOM 1853 N N . LEU A 1 257 ? 53.202 13.043 27.310 1.00 32.41 257 LEU A N 1
ATOM 1854 C CA . LEU A 1 257 ? 53.402 14.058 26.284 1.00 33.97 257 LEU A CA 1
ATOM 1855 C C . LEU A 1 257 ? 54.657 14.860 26.615 1.00 34.71 257 LEU A C 1
ATOM 1856 O O . LEU A 1 257 ? 54.955 15.075 27.785 1.00 34.06 257 LEU A O 1
ATOM 1861 N N . ARG A 1 258 ? 55.410 15.283 25.604 1.00 32.93 258 ARG A N 1
ATOM 1862 C CA . ARG A 1 258 ? 56.515 16.208 25.857 1.00 32.55 258 ARG A CA 1
ATOM 1863 C C . ARG A 1 258 ? 55.982 17.637 25.908 1.00 29.03 258 ARG A C 1
ATOM 1864 O O . ARG A 1 258 ? 54.837 17.901 25.522 1.00 23.56 258 ARG A O 1
ATOM 1872 N N . SER A 1 259 ? 56.813 18.556 26.389 1.00 26.69 259 SER A N 1
ATOM 1873 C CA . SER A 1 259 ? 56.408 19.947 26.493 1.00 22.07 259 SER A CA 1
ATOM 1874 C C . SER A 1 259 ? 56.182 20.547 25.103 1.00 24.36 259 SER A C 1
ATOM 1875 O O . SER A 1 259 ? 57.055 20.481 24.238 1.00 22.71 259 SER A O 1
ATOM 1878 N N . GLY A 1 260 ? 54.985 21.086 24.887 1.00 23.97 260 GLY A N 1
ATOM 1879 C CA . GLY A 1 260 ? 54.632 21.708 23.624 1.00 19.44 260 GLY A CA 1
ATOM 1880 C C . GLY A 1 260 ? 54.093 20.756 22.569 1.00 22.34 260 GLY A C 1
ATOM 1881 O O . GLY A 1 260 ? 53.801 21.169 21.444 1.00 20.90 260 GLY A O 1
ATOM 1882 N N . GLU A 1 261 ? 53.951 19.483 22.921 1.00 23.00 261 GLU A N 1
ATOM 1883 C CA . GLU A 1 261 ? 53.563 18.465 21.944 1.00 25.51 261 GLU A CA 1
ATOM 1884 C C . GLU A 1 261 ? 52.048 18.360 21.758 1.00 20.15 261 GLU A C 1
ATOM 1885 O O . GLU A 1 261 ? 51.304 18.322 22.738 1.00 22.09 261 GLU A O 1
ATOM 1891 N N . ARG A 1 262 ? 51.569 18.315 20.515 1.00 20.24 262 ARG A N 1
ATOM 1892 C CA . ARG A 1 262 ? 50.139 18.036 20.336 1.00 22.80 262 ARG A CA 1
ATOM 1893 C C . ARG A 1 262 ? 49.813 16.602 19.956 1.00 20.81 262 ARG A C 1
ATOM 1894 O O . ARG A 1 262 ? 50.683 15.836 19.528 1.00 19.11 262 ARG A O 1
ATOM 1902 N N . MET A 1 263 ? 48.542 16.263 20.143 1.00 19.08 263 MET A N 1
ATOM 1903 C CA . MET A 1 263 ? 48.064 14.896 20.073 1.00 23.34 263 MET A CA 1
ATOM 1904 C C . MET A 1 263 ? 48.000 14.406 18.638 1.00 22.95 263 MET A C 1
ATOM 1905 O O . MET A 1 263 ? 47.960 13.204 18.390 1.00 22.86 263 MET A O 1
ATOM 1910 N N . TYR A 1 264 ? 47.994 15.346 17.700 1.00 18.19 264 TYR A N 1
ATOM 1911 C CA . TYR A 1 264 ? 47.785 15.030 16.302 1.00 19.87 264 TYR A CA 1
ATOM 1912 C C . TYR A 1 264 ? 48.594 15.975 15.438 1.00 21.30 264 TYR A C 1
ATOM 1913 O O . TYR A 1 264 ? 49.119 16.982 15.928 1.00 20.77 264 TYR A O 1
ATOM 1922 N N . GLU A 1 265 ? 48.679 15.650 14.153 1.00 19.81 265 GLU A N 1
ATOM 1923 C CA . GLU A 1 265 ? 49.350 16.497 13.166 1.00 22.09 265 GLU A CA 1
ATOM 1924 C C . GLU A 1 265 ? 48.279 17.151 12.318 1.00 18.87 265 GLU A C 1
ATOM 1925 O O . GLU A 1 265 ? 47.318 16.493 11.919 1.00 15.13 265 GLU A O 1
ATOM 1931 N N . SER A 1 266 ? 48.451 18.436 12.022 1.00 16.81 266 SER A N 1
ATOM 1932 C CA . SER A 1 266 ? 47.553 19.118 11.104 1.00 16.03 266 SER A CA 1
ATOM 1933 C C . SER A 1 266 ? 48.330 19.642 9.889 1.00 15.16 266 SER A C 1
ATOM 1934 O O . SER A 1 266 ? 49.386 20.255 10.038 1.00 15.41 266 SER A O 1
ATOM 1937 N N . LEU A 1 267 ? 47.830 19.394 8.685 1.00 13.73 267 LEU A N 1
ATOM 1938 C CA . LEU A 1 267 ? 48.570 19.802 7.489 1.00 14.12 267 LEU A CA 1
ATOM 1939 C C . LEU A 1 267 ? 47.939 21.000 6.798 1.00 13.40 267 LEU A C 1
ATOM 1940 O O . LEU A 1 267 ? 48.632 21.788 6.154 1.00 13.65 267 LEU A O 1
ATOM 1945 N N . ILE A 1 268 ? 46.619 21.126 6.927 1.00 14.55 268 ILE A N 1
ATOM 1946 C CA . ILE A 1 268 ? 45.887 22.285 6.420 1.00 15.95 268 ILE A CA 1
ATOM 1947 C C . ILE A 1 268 ? 44.878 22.673 7.486 1.00 16.64 268 ILE A C 1
ATOM 1948 O O . ILE A 1 268 ? 44.220 21.785 8.038 1.00 15.95 268 ILE A O 1
ATOM 1953 N N . ASN A 1 269 ? 44.770 23.969 7.806 1.00 13.29 269 ASN A N 1
ATOM 1954 C CA . ASN A 1 269 ? 43.762 24.419 8.778 1.00 18.00 269 ASN A CA 1
ATOM 1955 C C . ASN A 1 269 ? 42.626 25.139 8.056 1.00 15.32 269 ASN A C 1
ATOM 1956 O O . ASN A 1 269 ? 42.716 25.342 6.841 1.00 17.80 269 ASN A O 1
ATOM 1961 N N . ASP A 1 270 ? 41.567 25.524 8.762 1.00 15.57 270 ASP A N 1
ATOM 1962 C CA . ASP A 1 270 ? 40.392 26.023 8.042 1.00 18.33 270 ASP A CA 1
ATOM 1963 C C . ASP A 1 270 ? 40.611 27.344 7.336 1.00 16.96 270 ASP A C 1
ATOM 1964 O O . ASP A 1 270 ? 39.990 27.607 6.304 1.00 16.86 270 ASP A O 1
ATOM 1969 N N . THR A 1 271 ? 41.528 28.157 7.851 1.00 17.15 271 THR A N 1
ATOM 1970 C CA . THR A 1 271 ? 41.881 29.384 7.147 1.00 17.40 271 THR A CA 1
ATOM 1971 C C . THR A 1 271 ? 42.595 29.077 5.821 1.00 14.35 271 THR A C 1
ATOM 1972 O O . THR A 1 271 ? 42.277 29.676 4.783 1.00 14.80 271 THR A O 1
ATOM 1976 N N . GLN A 1 272 ? 43.566 28.163 5.849 1.00 12.33 272 GLN A N 1
ATOM 1977 C CA . GLN A 1 272 ? 44.309 27.825 4.627 1.00 14.33 272 GLN A CA 1
ATOM 1978 C C . GLN A 1 272 ? 43.424 27.082 3.610 1.00 15.51 272 GLN A C 1
ATOM 1979 O O . GLN A 1 272 ? 43.578 27.244 2.387 1.00 14.74 272 GLN A O 1
ATOM 1985 N N . SER A 1 273 ? 42.477 26.300 4.128 1.00 14.46 273 SER A N 1
ATOM 1986 C CA . SER A 1 273 ? 41.598 25.483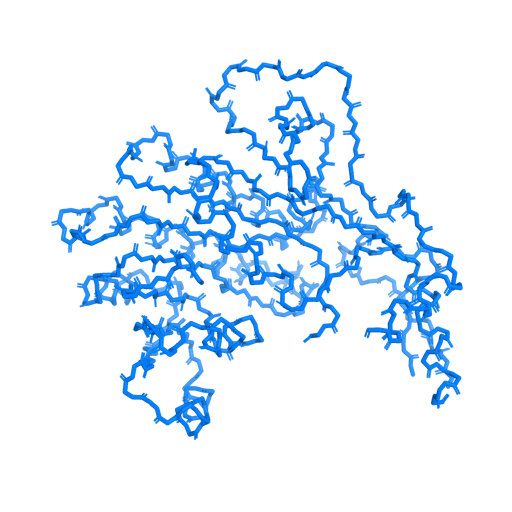 3.293 1.00 18.57 273 SER A CA 1
ATOM 1987 C C . SER A 1 273 ? 40.835 26.314 2.265 1.00 17.67 273 SER A C 1
ATOM 1988 O O . SER A 1 273 ? 40.570 25.842 1.153 1.00 18.82 273 SER A O 1
ATOM 1991 N N . MET A 1 274 ? 40.525 27.562 2.607 1.00 15.83 274 MET A N 1
ATOM 1992 C CA . MET A 1 274 ? 39.836 28.449 1.666 1.00 18.17 274 MET A CA 1
ATOM 1993 C C . MET A 1 274 ? 40.685 28.886 0.461 1.00 21.56 274 MET A C 1
ATOM 1994 O O . MET A 1 274 ? 40.152 29.417 -0.519 1.00 20.10 274 MET A O 1
ATOM 1999 N N . LYS A 1 275 ? 42.001 28.681 0.525 1.00 18.69 275 LYS A N 1
ATOM 2000 C CA . LYS A 1 275 ? 42.859 29.025 -0.618 1.00 20.63 275 LYS A CA 1
ATOM 2001 C C . LYS A 1 275 ? 43.640 27.817 -1.131 1.00 14.59 275 LYS A C 1
ATOM 2002 O O . LYS A 1 275 ? 44.661 27.975 -1.790 1.00 12.66 275 LYS A O 1
ATOM 2008 N N . THR A 1 276 ? 43.165 26.614 -0.806 1.00 15.29 276 THR A N 1
ATOM 2009 C CA . THR A 1 276 ? 43.866 25.388 -1.170 1.00 15.33 276 THR A CA 1
ATOM 2010 C C . THR A 1 276 ? 43.295 24.785 -2.459 1.00 18.54 276 THR A C 1
ATOM 2011 O O . THR A 1 276 ? 42.103 24.476 -2.530 1.00 17.14 276 THR A O 1
ATOM 2015 N N . VAL A 1 277 ? 44.144 24.648 -3.479 1.00 18.04 277 VAL A N 1
ATOM 2016 C CA . VAL A 1 277 ? 43.767 23.990 -4.728 1.00 14.40 277 VAL A CA 1
ATOM 2017 C C . VAL A 1 277 ? 44.246 22.536 -4.673 1.00 17.68 277 VAL A C 1
ATOM 2018 O O . VAL A 1 277 ? 45.446 22.277 -4.603 1.00 13.55 277 VAL A O 1
ATOM 2022 N N . PRO A 1 278 ? 43.306 21.574 -4.657 1.00 19.34 278 PRO A N 1
ATOM 2023 C CA . PRO A 1 278 ? 43.702 20.162 -4.689 1.00 18.60 278 PRO A CA 1
ATOM 2024 C C . PRO A 1 278 ? 44.108 19.714 -6.093 1.00 21.76 278 PRO A C 1
ATOM 2025 O O . PRO A 1 278 ? 43.409 20.014 -7.068 1.00 23.33 278 PRO A O 1
ATOM 2029 N N . LYS A 1 279 ? 45.247 19.034 -6.201 1.00 19.04 279 LYS A N 1
ATOM 2030 C CA . LYS A 1 279 ? 45.690 18.506 -7.488 1.00 24.08 279 LYS A CA 1
ATOM 2031 C C . LYS A 1 279 ? 46.090 17.050 -7.345 1.00 25.02 279 LYS A C 1
ATOM 2032 O O . LYS A 1 279 ? 47.251 16.694 -7.539 1.00 30.20 279 LYS A O 1
ATOM 2038 N N . GLY A 1 280 ? 45.120 16.213 -6.994 1.00 25.02 280 GLY A N 1
ATOM 2039 C CA . GLY A 1 280 ? 45.364 14.791 -6.881 1.00 27.15 280 GLY A CA 1
ATOM 2040 C C . GLY A 1 280 ? 46.193 14.442 -5.668 1.00 27.41 280 GLY A C 1
ATOM 2041 O O . GLY A 1 280 ? 45.711 14.565 -4.541 1.00 30.82 280 GLY A O 1
ATOM 2042 N N . ASP A 1 281 ? 47.435 14.008 -5.893 1.00 29.48 281 ASP A N 1
ATOM 2043 C CA . ASP A 1 281 ? 48.302 13.541 -4.809 1.00 23.65 281 ASP A CA 1
ATOM 2044 C C . ASP A 1 281 ? 48.865 14.662 -3.938 1.00 19.54 281 ASP A C 1
ATOM 2045 O O . ASP A 1 281 ? 49.464 14.392 -2.893 1.00 22.92 281 ASP A O 1
ATOM 2050 N N . TYR A 1 282 ? 48.692 15.905 -4.373 1.00 15.42 282 TYR A N 1
ATOM 2051 C CA . TYR A 1 282 ? 49.219 17.056 -3.641 1.00 18.99 282 TYR A CA 1
ATOM 2052 C C . TYR A 1 282 ? 48.187 18.181 -3.592 1.00 19.94 282 TYR A C 1
ATOM 2053 O O . TYR A 1 282 ? 47.365 18.307 -4.502 1.00 20.97 282 TYR A O 1
ATOM 2062 N N . TYR A 1 283 ? 48.228 18.990 -2.532 1.00 17.33 283 TYR A N 1
ATOM 2063 C CA . TYR A 1 283 ? 47.397 20.196 -2.449 1.00 15.55 283 TYR A CA 1
ATOM 2064 C C . TYR A 1 283 ? 48.269 21.435 -2.482 1.00 14.10 283 TYR A C 1
ATOM 2065 O O . TYR A 1 283 ? 49.327 21.467 -1.850 1.00 14.79 283 TYR A O 1
ATOM 2074 N N . HIS A 1 284 ? 47.833 22.455 -3.213 1.00 14.28 284 HIS A N 1
ATOM 2075 C CA . HIS A 1 284 ? 48.615 23.673 -3.347 1.00 13.56 284 HIS A CA 1
ATOM 2076 C C . HIS A 1 284 ? 47.933 24.810 -2.576 1.00 13.80 284 HIS A C 1
ATOM 2077 O O . HIS A 1 284 ? 46.867 25.280 -2.968 1.00 12.79 284 HIS A O 1
ATOM 2084 N N . ILE A 1 285 ? 48.530 25.250 -1.476 1.00 11.45 285 ILE A N 1
ATOM 2085 C CA . ILE A 1 285 ? 47.976 26.397 -0.762 1.00 12.10 285 ILE A CA 1
ATOM 2086 C C . ILE A 1 285 ? 48.415 27.649 -1.497 1.00 10.84 285 ILE A C 1
ATOM 2087 O O . ILE A 1 285 ? 49.610 27.944 -1.565 1.00 12.98 285 ILE A O 1
ATOM 2092 N N . LEU A 1 286 ? 47.461 28.380 -2.065 1.00 11.06 286 LEU A N 1
ATOM 2093 C CA . LEU A 1 286 ? 47.782 29.598 -2.809 1.00 13.89 286 LEU A CA 1
ATOM 2094 C C . LEU A 1 286 ? 48.350 30.637 -1.858 1.00 13.99 286 LEU A C 1
ATOM 2095 O O . LEU A 1 286 ? 48.002 30.642 -0.673 1.00 11.17 286 LEU A O 1
ATOM 2100 N N . PRO A 1 287 ? 49.241 31.506 -2.366 1.00 15.73 287 PRO A N 1
ATOM 2101 C CA . PRO A 1 287 ? 49.842 32.559 -1.536 1.00 17.04 287 PRO A CA 1
ATOM 2102 C C . PRO A 1 287 ? 48.788 33.510 -0.986 1.00 18.17 287 PRO A C 1
ATOM 2103 O O . PRO A 1 287 ? 47.800 33.774 -1.666 1.00 17.38 287 PRO A O 1
ATOM 2107 N N . THR A 1 288 ? 48.999 34.007 0.231 1.00 18.31 288 THR A N 1
ATOM 2108 C CA . THR A 1 288 ? 48.047 34.908 0.879 1.00 14.74 288 THR A CA 1
ATOM 2109 C C . THR A 1 288 ? 47.686 36.145 0.059 1.00 14.92 288 THR A C 1
ATOM 2110 O O . THR A 1 288 ? 46.571 36.635 0.175 1.00 19.55 288 THR A O 1
ATOM 2114 N N . TYR A 1 289 ? 48.623 36.661 -0.740 1.00 15.85 289 TYR A N 1
ATOM 2115 C CA . TYR A 1 289 ? 48.366 37.844 -1.573 1.00 17.12 289 TYR A CA 1
ATOM 2116 C C . TYR A 1 289 ? 47.522 37.578 -2.818 1.00 20.66 289 TYR A C 1
ATOM 2117 O O . TYR A 1 289 ? 47.174 38.517 -3.543 1.00 15.13 289 TYR A O 1
ATOM 2126 N N . ASP A 1 290 ? 47.236 36.302 -3.080 1.00 20.95 290 ASP A N 1
ATOM 2127 C CA . ASP A 1 290 ? 46.308 35.910 -4.139 1.00 19.45 290 ASP A CA 1
ATOM 2128 C C . ASP A 1 290 ? 44.881 36.093 -3.609 1.00 18.79 290 ASP A C 1
ATOM 2129 O O . ASP A 1 290 ? 44.502 35.479 -2.614 1.00 20.42 290 ASP A O 1
ATOM 2134 N N . PRO A 1 291 ? 44.091 36.949 -4.266 1.00 19.22 291 PRO A N 1
ATOM 2135 C CA . PRO A 1 291 ? 42.724 37.268 -3.821 1.00 24.58 291 PRO A CA 1
ATOM 2136 C C . PRO A 1 291 ? 41.724 36.126 -4.018 1.00 27.60 291 PRO A C 1
ATOM 2137 O O . PRO A 1 291 ? 40.609 36.183 -3.489 1.00 27.61 291 PRO A O 1
ATOM 2141 N N . THR A 1 292 ? 42.134 35.103 -4.760 1.00 25.26 292 THR A N 1
ATOM 2142 C CA . THR A 1 292 ? 41.267 33.990 -5.129 1.00 23.22 292 THR A CA 1
ATOM 2143 C C . THR A 1 292 ? 40.743 33.231 -3.927 1.00 24.60 292 THR A C 1
ATOM 2144 O O . THR A 1 292 ? 41.521 32.797 -3.076 1.00 26.61 292 THR A O 1
ATOM 2148 N N . ILE A 1 293 ? 39.420 33.076 -3.868 1.00 22.13 293 ILE A N 1
ATOM 2149 C CA . ILE A 1 293 ? 38.773 32.244 -2.860 1.00 22.31 293 ILE A CA 1
ATOM 2150 C C . ILE A 1 293 ? 38.379 30.940 -3.532 1.00 25.77 293 ILE A C 1
ATOM 2151 O O . ILE A 1 293 ? 37.532 30.940 -4.429 1.00 28.62 293 ILE A O 1
ATOM 2156 N N . VAL A 1 294 ? 38.989 29.837 -3.112 1.00 22.89 294 VAL A N 1
ATOM 2157 C CA . VAL A 1 294 ? 38.741 28.545 -3.741 1.00 22.08 294 VAL A CA 1
ATOM 2158 C C . VAL A 1 294 ? 37.415 27.967 -3.248 1.00 24.57 294 VAL A C 1
ATOM 2159 O O . VAL A 1 294 ? 36.577 27.542 -4.042 1.00 23.57 294 VAL A O 1
ATOM 2163 N N . THR A 1 295 ? 37.218 27.972 -1.935 1.00 23.73 295 THR A N 1
ATOM 2164 C CA . THR A 1 295 ? 35.968 27.501 -1.363 1.00 25.04 295 THR A CA 1
ATOM 2165 C C . THR A 1 295 ? 35.668 28.269 -0.076 1.00 28.99 295 THR A C 1
ATOM 2166 O O . THR A 1 295 ? 36.583 28.792 0.560 1.00 25.95 295 THR A O 1
ATOM 2170 N N . GLU A 1 296 ? 34.393 28.344 0.302 1.00 23.50 296 GLU A N 1
ATOM 2171 C CA . GLU A 1 296 ? 34.032 28.889 1.603 1.00 30.36 296 GLU A CA 1
ATOM 2172 C C . GLU A 1 296 ? 33.553 27.762 2.488 1.00 28.46 296 GLU A C 1
ATOM 2173 O O . GLU A 1 296 ? 33.182 27.969 3.638 1.00 31.52 296 GLU A O 1
ATOM 2179 N N . GLU A 1 297 ? 33.573 26.561 1.926 1.00 29.45 297 GLU A N 1
ATOM 2180 C CA . GLU A 1 297 ? 33.332 25.347 2.686 1.00 30.54 297 GLU A CA 1
ATOM 2181 C C . GLU A 1 297 ? 34.637 24.904 3.325 1.00 30.62 297 GLU A C 1
ATOM 2182 O O . GLU A 1 297 ? 35.274 23.952 2.860 1.00 29.41 297 GLU A O 1
ATOM 2188 N N . PHE A 1 298 ? 35.029 25.598 4.393 1.00 27.71 298 PHE A N 1
ATOM 2189 C CA . PHE A 1 298 ? 36.322 25.375 5.029 1.00 24.07 298 PHE A CA 1
ATOM 2190 C C . PHE A 1 298 ? 36.420 23.985 5.632 1.00 23.91 298 PHE A C 1
ATOM 2191 O O . PHE A 1 298 ? 35.411 23.382 5.985 1.00 22.41 298 PHE A O 1
ATOM 2199 N N . TYR A 1 299 ? 37.645 23.478 5.741 1.00 18.66 299 TYR A N 1
ATOM 2200 C CA . TYR A 1 299 ? 37.870 22.168 6.324 1.00 21.14 299 TYR A CA 1
ATOM 2201 C C . TYR A 1 299 ? 39.209 22.163 7.040 1.00 18.09 299 TYR A C 1
ATOM 2202 O O . TYR A 1 299 ? 39.998 23.099 6.908 1.00 16.39 299 TYR A O 1
ATOM 2211 N N . GLU A 1 300 ? 39.457 21.107 7.799 1.00 17.32 300 GLU A N 1
ATOM 2212 C CA . GLU A 1 300 ? 40.771 20.867 8.370 1.00 20.25 300 GLU A CA 1
ATOM 2213 C C . GLU A 1 300 ? 41.308 19.545 7.793 1.00 23.85 300 GLU A C 1
ATOM 2214 O O . GLU A 1 300 ? 40.542 18.610 7.540 1.00 23.98 300 GLU A O 1
ATOM 2220 N N . TYR A 1 301 ? 42.612 19.476 7.551 1.00 16.76 301 TYR A N 1
ATOM 2221 C CA . TYR A 1 301 ? 43.227 18.251 7.067 1.00 15.38 301 TYR A CA 1
ATOM 2222 C C . TYR A 1 301 ? 44.215 17.809 8.142 1.00 17.65 301 TYR A C 1
ATOM 2223 O O . TYR A 1 301 ? 45.293 18.392 8.287 1.00 15.73 301 TYR A O 1
ATOM 2232 N N . SER A 1 302 ? 43.830 16.801 8.920 1.00 15.67 302 SER A N 1
ATOM 2233 C CA . SER A 1 302 ? 44.622 16.390 10.079 1.00 18.66 302 SER A CA 1
ATOM 2234 C C . SER A 1 302 ? 44.691 14.877 10.252 1.00 17.56 302 SER A C 1
ATOM 2235 O O . SER A 1 302 ? 43.957 14.136 9.615 1.00 21.45 302 SER A O 1
ATOM 2238 N N . SER A 1 303 ? 45.573 14.431 11.135 1.00 18.51 303 SER A N 1
ATOM 2239 C CA . SER A 1 303 ? 45.844 13.010 11.293 1.00 21.95 303 SER A CA 1
ATOM 2240 C C . SER A 1 303 ? 44.777 12.309 12.128 1.00 25.54 303 SER A C 1
ATOM 2241 O O . SER A 1 303 ? 44.855 11.101 12.352 1.00 25.01 303 SER A O 1
ATOM 2244 N N . LYS A 1 304 ? 43.792 13.074 12.592 1.00 24.14 304 LYS A N 1
ATOM 2245 C CA . LYS A 1 304 ? 42.696 12.530 13.386 1.00 30.21 304 LYS A CA 1
ATOM 2246 C C . LYS A 1 304 ? 41.601 11.974 12.485 1.00 33.33 304 LYS A C 1
ATOM 2247 O O . LYS A 1 304 ? 40.666 11.324 12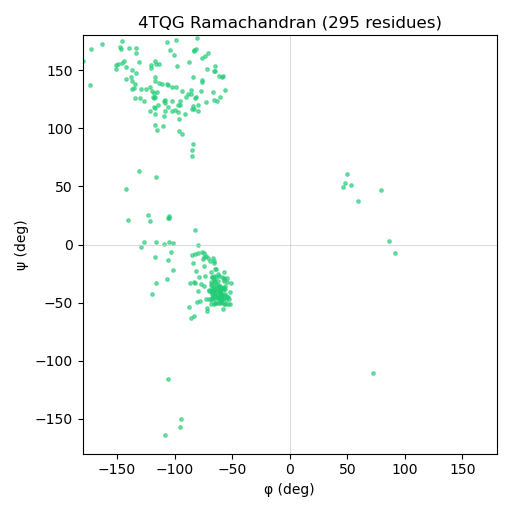.959 1.00 31.23 304 LYS A O 1
ATOM 2253 N N . GLN A 1 305 ? 41.714 12.231 11.186 1.00 34.18 305 GLN A N 1
ATOM 2254 C CA . GLN A 1 305 ? 40.725 11.730 10.241 1.00 35.93 305 GLN A CA 1
ATOM 2255 C C . GLN A 1 305 ? 41.346 10.753 9.247 1.00 36.88 305 GLN A C 1
ATOM 2256 O O . GLN A 1 305 ? 42.562 10.767 9.033 1.00 34.79 305 GLN A O 1
ATOM 2262 N N . ASN A 1 306 ? 40.503 9.902 8.660 1.00 37.55 306 ASN A N 1
ATOM 2263 C CA . ASN A 1 306 ? 40.939 8.877 7.713 1.00 33.96 306 ASN A CA 1
ATOM 2264 C C . ASN A 1 306 ? 42.053 8.008 8.277 1.00 34.37 306 ASN A C 1
ATOM 2265 O O . ASN A 1 306 ? 43.096 7.836 7.646 1.00 39.90 306 ASN A O 1
ATOM 2270 N N . ILE A 1 307 ? 41.834 7.473 9.473 1.00 31.97 307 ILE A N 1
ATOM 2271 C CA . ILE A 1 307 ? 42.870 6.713 10.157 1.00 33.33 307 ILE A CA 1
ATOM 2272 C C . ILE A 1 307 ? 42.836 5.230 9.784 1.00 38.17 307 ILE A C 1
ATOM 2273 O O . ILE A 1 307 ? 41.790 4.578 9.846 1.00 36.09 307 ILE A O 1
ATOM 2278 N N . LEU A 1 308 ? 44.001 4.712 9.410 1.00 34.56 308 LEU A N 1
ATOM 2279 C CA . LEU A 1 308 ? 44.164 3.306 9.090 1.00 33.57 308 LEU A CA 1
ATOM 2280 C C . LEU A 1 308 ? 43.790 2.424 10.269 1.00 38.93 308 LEU A C 1
ATOM 2281 O O . LEU A 1 308 ? 44.030 2.780 11.431 1.00 36.86 308 LEU A O 1
ATOM 2286 N N . SER A 1 309 ? 43.190 1.277 9.966 1.00 39.42 309 SER A N 1
ATOM 2287 C CA . SER A 1 309 ? 42.957 0.250 10.971 1.00 38.85 309 SER A CA 1
ATOM 2288 C C . SER A 1 309 ? 44.312 -0.333 11.310 1.00 34.25 309 SER A C 1
ATOM 2289 O O . SER A 1 309 ? 45.274 -0.110 10.580 1.00 33.48 309 SER A O 1
ATOM 2292 N N . LYS A 1 310 ? 44.408 -1.061 12.418 1.00 34.70 310 LYS A N 1
ATOM 2293 C CA . LYS A 1 310 ? 45.663 -1.729 12.739 1.00 38.97 310 LYS A CA 1
ATOM 2294 C C . LYS A 1 310 ? 46.007 -2.694 11.605 1.00 37.87 310 LYS A C 1
ATOM 2295 O O . LYS A 1 310 ? 47.170 -2.827 11.211 1.00 33.85 310 LYS A O 1
ATOM 2301 N N . GLN A 1 311 ? 44.971 -3.343 11.080 1.00 35.45 311 GLN A N 1
ATOM 2302 C CA . GLN A 1 311 ? 45.097 -4.272 9.967 1.00 40.85 311 GLN A CA 1
ATOM 2303 C C . GLN A 1 311 ? 45.742 -3.578 8.776 1.00 40.77 311 GLN A C 1
ATOM 2304 O O . GLN A 1 311 ? 46.720 -4.071 8.205 1.00 41.02 311 GLN A O 1
ATOM 2310 N N . GLU A 1 312 ? 45.191 -2.423 8.415 1.00 38.98 312 GLU A N 1
ATOM 2311 C CA . GLU A 1 312 ? 45.662 -1.677 7.258 1.00 34.77 312 GLU A CA 1
ATOM 2312 C C . GLU A 1 312 ? 47.082 -1.169 7.469 1.00 36.32 312 GLU A C 1
ATOM 2313 O O . GLU A 1 312 ? 47.900 -1.192 6.544 1.00 37.33 312 GLU A O 1
ATOM 2319 N N . LEU A 1 313 ? 47.377 -0.717 8.685 1.00 34.91 313 LEU A N 1
ATOM 2320 C CA . LEU A 1 313 ? 48.720 -0.247 9.009 1.00 36.17 313 LEU A CA 1
ATOM 2321 C C . LEU A 1 313 ? 49.748 -1.367 8.886 1.00 31.54 313 LEU A C 1
ATOM 2322 O O . LEU A 1 313 ? 50.861 -1.143 8.412 1.00 35.80 313 LEU A O 1
ATOM 2327 N N . GLU A 1 314 ? 49.371 -2.569 9.314 1.00 35.82 314 GLU A N 1
ATOM 2328 C CA . GLU A 1 314 ? 50.283 -3.712 9.271 1.00 40.88 314 GLU A CA 1
ATOM 2329 C C . GLU A 1 314 ? 50.663 -4.036 7.834 1.00 35.42 314 GLU A C 1
ATOM 2330 O O . GLU A 1 314 ? 51.834 -4.250 7.525 1.00 34.07 314 GLU A O 1
ATOM 2336 N N . ASN A 1 315 ? 49.662 -4.056 6.961 1.00 38.35 315 ASN A N 1
ATOM 2337 C CA . ASN A 1 315 ? 49.885 -4.285 5.535 1.00 41.48 315 ASN A CA 1
ATOM 2338 C C . ASN A 1 315 ? 50.788 -3.228 4.893 1.00 40.69 315 ASN A C 1
ATOM 2339 O O . ASN A 1 315 ? 51.596 -3.546 4.020 1.00 44.97 315 ASN A O 1
ATOM 2344 N N . TYR A 1 316 ? 50.659 -1.977 5.336 1.00 40.31 316 TYR A N 1
ATOM 2345 C CA . TYR A 1 316 ? 51.456 -0.883 4.785 1.00 38.97 316 TYR A CA 1
ATOM 2346 C C . TYR A 1 316 ? 52.908 -0.961 5.235 1.00 39.33 316 TYR A C 1
ATOM 2347 O O . TYR A 1 316 ? 53.829 -0.802 4.431 1.00 38.78 316 TYR A O 1
ATOM 2356 N N . LEU A 1 317 ? 53.108 -1.170 6.530 1.00 39.66 317 LEU A N 1
ATOM 2357 C CA . LEU A 1 317 ? 54.453 -1.277 7.078 1.00 39.52 317 LEU A CA 1
ATOM 2358 C C . LEU A 1 317 ? 55.173 -2.467 6.435 1.00 40.27 317 LEU A C 1
ATOM 2359 O O . LEU A 1 317 ? 56.375 -2.408 6.160 1.00 39.41 317 LEU A O 1
ATOM 2364 N N . ASN A 1 318 ? 54.418 -3.534 6.186 1.00 36.96 318 ASN A N 1
ATOM 2365 C CA . ASN A 1 318 ? 54.946 -4.723 5.529 1.00 43.70 318 ASN A CA 1
ATOM 2366 C C . ASN A 1 318 ? 55.482 -4.425 4.125 1.00 44.45 318 ASN A C 1
ATOM 2367 O O . ASN A 1 318 ? 56.587 -4.838 3.781 1.00 47.03 318 ASN A O 1
ATOM 2372 N N . GLN A 1 319 ? 54.704 -3.695 3.328 1.00 43.54 319 GLN A N 1
ATOM 2373 C CA . GLN A 1 319 ? 55.112 -3.330 1.971 1.00 42.05 319 GLN A CA 1
ATOM 2374 C C . GLN A 1 319 ? 56.104 -2.167 1.962 1.00 40.07 319 GLN A C 1
ATOM 2375 O O . GLN A 1 319 ? 57.083 -2.158 2.714 1.00 45.95 319 GLN A O 1
#

CATH classification: 3.40.50.720

Secondary structure (DSSP, 8-state):
----S-EEEEET-SSHHHHHHHHHHTTTSEEEEEES-HHHHHHHHHHH--TTEEEEE--TT-HHHHHHHHHHH--SEEEE----S-GGGGGG-HHHHIIIIIIHHHHHHHHHHHTGGG-TT--EEEEEEEGGGSS--SHHHHHHHHHHHHHHHHHHH-TTSEEEEEEE--B---EES-TT-EEE-B-HHHHHHHHHHHHHHPPTT-EEEE---EEEHHHHHHHHHHH---EE--PPTT--SS-EEE-HHHHTTEEEETTEEEE--TT------SS---EETTSSBPPHHHHHHHHH-

InterPro domains:
  IPR003869 Polysaccharide biosynthesis protein, CapD-like domain [PF02719] (8-285)
  IPR036291 NAD(P)-binding domain superfamily [SSF51735] (6-266)
  IPR051203 Polysaccharide Synthase-Related Protein [PTHR43318] (3-319)

B-factor: mean 21.15, std 11.62, range [4.1, 64.12]

Radius of gyration: 19.31 Å; Cα contacts (8 Å, |Δi|>4): 603; chains: 1; bounding box: 51×51×44 Å

Solvent-accessible surface area: 14476 Å² total; per-residue (Å²): 117,122,5,54,123,64,29,4,0,1,0,21,0,8,33,72,25,1,32,71,2,0,87,67,13,16,130,75,2,61,1,1,0,2,12,158,60,92,68,84,8,176,59,7,80,100,130,37,167,37,144,68,10,107,31,31,93,10,42,10,57,68,58,133,59,0,44,67,2,0,72,177,39,35,0,19,8,0,6,4,25,20,43,70,185,121,28,37,164,0,35,170,100,76,85,66,3,76,47,23,8,29,94,0,0,82,11,0,3,94,0,0,73,104,18,62,108,71,0,95,60,5,106,5,0,0,6,10,4,16,4,51,4,0,54,43,76,12,15,17,0,92,2,9,20,79,0,6,84,33,1,14,86,39,1,104,148,22,151,96,4,51,0,0,0,0,1,22,8,70,44,66,110,114,86,3,11,62,55,54,2,3,18,2,8,1,37,17,53,45,0,6,126,0,1,30,43,0,9,61,73,2,78,40,1,6,16,0,0,5,116,24,79,1,8,91,26,79,25,34,16,48,30,88,33,121,189,88,152,58,101,103,72,47,71,116,49,28,41,31,59,53,2,0,0,1,23,69,108,41,0,57,37,1,44,80,98,61,99,35,48,0,8,25,12,113,74,35,119,64,99,59,35,127,143,124,86,93,26,6,0,92,112,111,46,27,41,78,122,84,0,82,83,77,53,105,178

Organism: NCBI:txid1094892

Nearest PDB structures (foldseek):
  4tqg-assembly1_A  TM=1.003E+00  e=1.306E-65  Megavirus chiliensis
  2gn4-assembly1_A  TM=9.088E-01  e=6.503E-30  Helicobacter pylori
  1n7h-assembly1_A-2  TM=8.660E-01  e=2.175E-11  Arabidopsis thaliana
  6gpl-assembly1_B  TM=6.869E-01  e=3.877E-13  Homo sapiens
  1n7g-assembly1_D  TM=7.977E-01  e=2.211E-10  Arabidopsis thaliana

Sequence (297 aa):
SQINDKTIMIFGGSGSLGNRLIETYINNNIIVNYSRDESKHWSMELKYKSDKLKNIIGDIRDFEKVQQSIMRINPDIIIIAAALKHIDRCEYEINECLDTNIKGLQNVLKVTEINRSNLSNLKAVCFVSTDKACSPVNSYGMSKAICETLVVEKSKYIKDIKYVCVRYGNVLNFTLTHTSMTRFIMTLDDSVKLIEYAIINGNSGEIVIPKLNSMYIKDMIELFADKYPIVITGLRSGERMYESLINDTQSMKTVPKGDYYHILPTYDPTIVTEEFYEYSSKQNILSKQELENYLNQ

Foldseek 3Di:
DVDFAWEEEEEPLLDDLNLVLCVVHLVGYQYEYEEADCVSVVVSCVVVVDPSYHYDHDALLDLVSLLVVCLVRLTQEYEYDDDDDPQLVCQVVVVVLLRRQVNSLVSNLVSCPVVVVSNVRHAEYEYEAELCLAVHQGSNNVSRVVSLLVLLVSCVVPPRHAREYEYYWDAPCLEAADQQAKTWYDHSVRSSVRRVCCRPPNGHNKYKYFDTAMERPNLVSVVVVVVPDYDHHYHRPRDDRWGWNAFQVQQQQWDDDPGMIIRHHPPPPDGNDNPGDTHIRNPNYDDSVRVVVVVVD